Protein AF-A0A078AD94-F1 (afdb_monomer_lite)

Foldseek 3Di:
DDDDDDDDDDDDDDDDDDDDDDDPPPPPPDPDPPQRVVVVVLVVLQVVLVVVLVVCQVVVVVVQVVVAVPVKDKDFLLDQVRQPPFKKKKFFWDQDDDPQWTDIDTDDDIDIDRQHHHNQFGWFERMKIWGPDWHFLSQWKKKKKFKWKWFAFKKKWKFWFADPVGDPQATAWMWTDYHLAQKIKIWGWGKDFPPPPPPPPPPPDPDDDDDDDDDDPVVVVVVVVVVVVPPDRGDITIDTLDIDIPDGPQDPCVPPVPVDCSSVVSNVPRMFIKIKIWMGNQRQKIWIWIDSDPPDIAIEIGRSDRHDRDIRMMMMHMYDDPPDDDPDDPPGIMHTRIIMMGIGGSVCVVVVPPPPDDHDYSDDD

Organism: Stylonychia lemnae (NCBI:txid5949)

Structure (mmCIF, N/CA/C/O backbone):
data_AF-A0A078AD94-F1
#
_entry.id   AF-A0A078AD94-F1
#
loop_
_atom_site.group_PDB
_atom_site.id
_atom_site.type_symbol
_atom_site.label_atom_id
_atom_site.label_alt_id
_atom_site.label_comp_id
_atom_site.label_asym_id
_atom_site.label_entity_id
_atom_site.label_seq_id
_atom_site.pdbx_PDB_ins_code
_atom_site.Cartn_x
_atom_site.Cartn_y
_atom_site.Cartn_z
_atom_site.occupancy
_atom_site.B_iso_or_equiv
_atom_site.auth_seq_id
_atom_site.auth_comp_id
_atom_site.auth_asym_id
_atom_site.auth_atom_id
_atom_site.pdbx_PDB_model_num
ATOM 1 N N . MET A 1 1 ? -21.245 -46.464 19.311 1.00 44.12 1 MET A N 1
ATOM 2 C CA . MET A 1 1 ? -20.915 -47.603 20.192 1.00 44.12 1 MET A CA 1
ATOM 3 C C . MET A 1 1 ? -19.860 -48.456 19.508 1.00 44.12 1 MET A C 1
ATOM 5 O O . MET A 1 1 ? -20.211 -49.254 18.656 1.00 44.12 1 MET A O 1
ATOM 9 N N . LEU A 1 2 ? -18.588 -48.230 19.833 1.00 34.47 2 LEU A N 1
ATOM 10 C CA . LEU A 1 2 ? -17.500 -49.209 19.749 1.00 34.47 2 LEU A CA 1
ATOM 11 C C . LEU A 1 2 ? -16.314 -48.609 20.514 1.00 34.47 2 LEU A C 1
ATOM 13 O O . LEU A 1 2 ? -15.907 -47.478 20.266 1.00 34.47 2 LEU A O 1
ATOM 17 N N . ASN A 1 3 ? -15.906 -49.348 21.539 1.00 33.72 3 ASN A N 1
ATOM 18 C CA . ASN A 1 3 ? -14.929 -49.005 22.562 1.00 33.72 3 ASN A CA 1
ATOM 19 C C . ASN A 1 3 ? -13.505 -49.405 22.143 1.00 33.72 3 ASN A C 1
ATOM 21 O O . ASN A 1 3 ? -13.333 -50.248 21.269 1.00 33.72 3 ASN A O 1
ATOM 25 N N . LEU A 1 4 ? -12.555 -48.915 22.953 1.00 34.88 4 LEU A N 1
ATOM 26 C CA . LEU A 1 4 ? -11.242 -49.492 23.284 1.00 34.88 4 LEU A CA 1
ATOM 27 C C . LEU A 1 4 ? -10.089 -49.250 22.294 1.00 34.88 4 LEU A C 1
ATOM 29 O O . LEU A 1 4 ? -9.958 -49.934 21.290 1.00 34.88 4 LEU A O 1
ATOM 33 N N . LEU A 1 5 ? -9.133 -48.402 22.699 1.00 36.25 5 LEU A N 1
ATOM 34 C CA . LEU A 1 5 ? -7.938 -48.889 23.410 1.00 36.25 5 LEU A CA 1
ATOM 35 C C . LEU A 1 5 ? -7.127 -47.734 24.022 1.00 36.25 5 LEU A C 1
ATOM 37 O O . LEU A 1 5 ? -6.577 -46.883 23.330 1.00 36.25 5 LEU A O 1
ATOM 41 N N . ASN A 1 6 ? -7.057 -47.759 25.353 1.00 36.03 6 ASN A N 1
ATOM 42 C CA . ASN A 1 6 ? -6.058 -47.080 26.168 1.00 36.03 6 ASN A CA 1
ATOM 43 C C . ASN A 1 6 ? -4.689 -47.740 25.955 1.00 36.03 6 ASN A C 1
ATOM 45 O O . ASN A 1 6 ? -4.595 -48.966 26.012 1.00 36.03 6 ASN A O 1
ATOM 49 N N . LEU A 1 7 ? -3.628 -46.939 25.849 1.00 37.72 7 LEU A N 1
ATOM 50 C CA . LEU A 1 7 ? -2.277 -47.383 26.187 1.00 37.72 7 LEU A CA 1
ATOM 51 C C . LEU A 1 7 ? -1.600 -46.346 27.086 1.00 37.72 7 LEU A C 1
ATOM 53 O O . LEU A 1 7 ? -1.184 -45.271 26.664 1.00 37.72 7 LEU A O 1
ATOM 57 N N . VAL A 1 8 ? -1.547 -46.721 28.361 1.00 38.66 8 VAL A N 1
ATOM 58 C CA . VAL A 1 8 ? -0.683 -46.198 29.417 1.00 38.66 8 VAL A CA 1
ATOM 59 C C . VAL A 1 8 ? 0.589 -47.044 29.408 1.00 38.66 8 VAL A C 1
ATOM 61 O O . VAL A 1 8 ? 0.479 -48.263 29.312 1.00 38.66 8 VAL A O 1
ATOM 64 N N . ASN A 1 9 ? 1.761 -46.408 29.513 1.00 33.88 9 ASN A N 1
ATOM 65 C CA . ASN A 1 9 ? 2.967 -46.862 30.237 1.00 33.88 9 ASN A CA 1
ATOM 66 C C . ASN A 1 9 ? 4.117 -45.909 29.872 1.00 33.88 9 ASN A C 1
ATOM 68 O O . ASN A 1 9 ? 4.362 -45.670 28.697 1.00 33.88 9 ASN A O 1
ATOM 72 N N . GLN A 1 10 ? 4.715 -45.145 30.784 1.00 34.75 10 GLN A N 1
ATOM 73 C CA . GLN A 1 10 ? 5.470 -45.437 32.015 1.00 34.75 10 GLN A CA 1
ATOM 74 C C . GLN A 1 10 ? 6.939 -45.032 31.787 1.00 34.75 10 GLN A C 1
ATOM 76 O O . GLN A 1 10 ? 7.602 -45.498 30.872 1.00 34.75 10 GLN A O 1
ATOM 81 N N . GLU A 1 11 ? 7.384 -44.138 32.668 1.00 34.66 11 GLU A N 1
ATOM 82 C CA . GLU A 1 11 ? 8.686 -44.111 33.342 1.00 34.66 11 GLU A CA 1
ATOM 83 C C . GLU A 1 11 ? 9.995 -44.060 32.535 1.00 34.66 11 GLU A C 1
ATOM 85 O O . GLU A 1 11 ? 10.461 -45.015 31.929 1.00 34.66 11 GLU A O 1
ATOM 90 N N . GLY A 1 12 ? 10.696 -42.936 32.715 1.00 34.69 12 GLY A N 1
ATOM 91 C CA . GLY A 1 12 ? 12.110 -42.780 32.387 1.00 34.69 12 GLY A CA 1
ATOM 92 C C . GLY A 1 12 ? 12.752 -41.658 33.202 1.00 34.69 12 GLY A C 1
ATOM 93 O O . GLY A 1 12 ? 13.241 -40.678 32.646 1.00 34.69 12 GLY A O 1
ATOM 94 N N . ARG A 1 13 ? 12.717 -41.760 34.539 1.00 40.62 13 ARG A N 1
ATOM 95 C CA . ARG A 1 13 ? 13.468 -40.877 35.449 1.00 40.62 13 ARG A CA 1
ATOM 96 C C . ARG A 1 13 ? 14.964 -41.176 35.327 1.00 40.62 13 ARG A C 1
ATOM 98 O O . ARG A 1 13 ? 15.445 -42.134 35.923 1.00 40.62 13 ARG A O 1
ATOM 105 N N . SER A 1 14 ? 15.714 -40.321 34.634 1.00 44.09 14 SER A N 1
ATOM 106 C CA . SER A 1 14 ? 17.179 -40.324 34.702 1.00 44.09 14 SER A CA 1
ATOM 107 C C . SER A 1 14 ? 17.669 -39.149 35.548 1.00 44.09 14 SER A C 1
ATOM 109 O O . SER A 1 14 ? 17.586 -37.985 35.157 1.00 44.09 14 SER A O 1
ATOM 111 N N . ARG A 1 15 ? 18.141 -39.471 36.759 1.00 43.47 15 ARG A N 1
ATOM 112 C CA . ARG A 1 15 ? 18.810 -38.550 37.685 1.00 43.47 15 ARG A CA 1
ATOM 113 C C . ARG A 1 15 ? 20.189 -38.206 37.121 1.00 43.47 15 ARG A C 1
ATOM 115 O O . ARG A 1 15 ? 21.088 -39.043 37.160 1.00 43.47 15 ARG A O 1
ATOM 122 N N . LYS A 1 16 ? 20.380 -36.974 36.643 1.00 46.41 16 LYS A N 1
ATOM 123 C CA . LYS A 1 16 ? 21.713 -36.442 36.332 1.00 46.41 16 LYS A CA 1
ATOM 124 C C . LYS A 1 16 ? 22.249 -35.667 37.536 1.00 46.41 16 LYS A C 1
ATOM 126 O O . LYS A 1 16 ? 21.570 -34.806 38.085 1.00 46.41 16 LYS A O 1
ATOM 131 N N . ARG A 1 17 ? 23.451 -36.064 37.957 1.00 43.97 17 ARG A N 1
ATOM 132 C CA . ARG A 1 17 ? 24.216 -35.544 39.094 1.00 43.97 17 ARG A CA 1
ATOM 133 C C . ARG A 1 17 ? 24.455 -34.037 38.962 1.00 43.97 17 ARG A C 1
ATOM 135 O O . ARG A 1 17 ? 24.879 -33.571 37.908 1.00 43.97 17 ARG A O 1
ATOM 142 N N . ILE A 1 18 ? 24.214 -33.328 40.060 1.00 38.44 18 ILE A N 1
ATOM 143 C CA . ILE A 1 18 ? 24.654 -31.955 40.304 1.00 38.44 18 ILE A CA 1
ATOM 144 C C . ILE A 1 18 ? 26.149 -32.032 40.622 1.00 38.44 18 ILE A C 1
ATOM 146 O O . ILE A 1 18 ? 26.528 -32.631 41.625 1.00 38.44 18 ILE A O 1
ATOM 150 N N . ASN A 1 19 ? 26.984 -31.476 39.746 1.00 42.12 19 ASN A N 1
ATOM 151 C CA . ASN A 1 19 ? 28.350 -31.103 40.090 1.00 42.12 19 ASN A CA 1
ATOM 152 C C . ASN A 1 19 ? 28.331 -29.607 40.401 1.00 42.12 19 ASN A C 1
ATOM 154 O O . ASN A 1 19 ? 28.199 -28.788 39.491 1.00 42.12 19 ASN A O 1
ATOM 158 N N . ASP A 1 20 ? 28.452 -29.285 41.686 1.00 46.09 20 ASP A N 1
ATOM 159 C CA . ASP A 1 20 ? 28.821 -27.960 42.168 1.00 46.09 20 ASP A CA 1
ATOM 160 C C . ASP A 1 20 ? 30.270 -27.678 41.763 1.00 46.09 20 ASP A C 1
ATOM 162 O O . ASP A 1 20 ? 31.219 -28.234 42.313 1.00 46.09 20 ASP A O 1
ATOM 166 N N . LEU A 1 21 ? 30.434 -26.797 40.783 1.00 46.59 21 LEU A N 1
ATOM 167 C CA . LEU A 1 21 ? 31.671 -26.066 40.551 1.00 46.59 21 LEU A CA 1
ATOM 168 C C . LEU A 1 21 ? 31.314 -24.589 40.632 1.00 46.59 21 LEU A C 1
ATOM 170 O O . LEU A 1 21 ? 30.597 -24.061 39.781 1.00 46.59 21 LEU A O 1
ATOM 174 N N . GLY A 1 22 ? 31.793 -23.951 41.702 1.00 45.97 22 GLY A N 1
ATOM 175 C CA . GLY A 1 22 ? 31.673 -22.523 41.944 1.00 45.97 22 GLY A CA 1
ATOM 176 C C . GLY A 1 22 ? 32.240 -21.740 40.768 1.00 45.97 22 GLY A C 1
ATOM 177 O O . GLY A 1 22 ? 33.448 -21.552 40.650 1.00 45.97 22 GLY A O 1
ATOM 178 N N . SER A 1 23 ? 31.348 -21.292 39.891 1.00 43.56 23 SER A N 1
ATOM 179 C CA . SER A 1 23 ? 31.668 -20.334 38.849 1.00 43.56 23 SER A CA 1
ATOM 180 C C . SER A 1 23 ? 31.522 -18.944 39.452 1.00 43.56 23 SER A C 1
ATOM 182 O O . SER A 1 23 ? 30.436 -18.536 39.872 1.00 43.56 23 SER A O 1
ATOM 184 N N . GLN A 1 24 ? 32.650 -18.243 39.549 1.00 41.94 24 GLN A N 1
ATOM 185 C CA . GLN A 1 24 ? 32.706 -16.826 39.870 1.00 41.94 24 GLN A CA 1
ATOM 186 C C . GLN A 1 24 ? 31.730 -16.076 38.954 1.00 41.94 24 GLN A C 1
ATOM 188 O O . GLN A 1 24 ? 31.938 -15.981 37.745 1.00 41.94 24 GLN A O 1
ATOM 193 N N . ARG A 1 25 ? 30.654 -15.534 39.538 1.00 40.06 25 ARG A N 1
ATOM 194 C CA . ARG A 1 25 ? 29.806 -14.527 38.896 1.00 40.06 25 ARG A CA 1
ATOM 195 C C . ARG A 1 25 ? 30.647 -13.267 38.710 1.00 40.06 25 ARG A C 1
ATOM 197 O O . ARG A 1 25 ? 30.627 -12.365 39.539 1.00 40.06 25 ARG A O 1
ATOM 204 N N . VAL A 1 26 ? 31.373 -13.201 37.601 1.00 41.59 26 VAL A N 1
ATOM 205 C CA . VAL A 1 26 ? 31.692 -11.920 36.980 1.00 41.59 26 VAL A CA 1
ATOM 206 C C . VAL A 1 26 ? 30.353 -11.392 36.481 1.00 41.59 26 VAL A C 1
ATOM 208 O O . VAL A 1 26 ? 29.815 -11.862 35.479 1.00 41.59 26 VAL A O 1
ATOM 211 N N . THR A 1 27 ? 29.746 -10.481 37.238 1.00 42.03 27 THR A N 1
ATOM 212 C CA . THR A 1 27 ? 28.616 -9.690 36.757 1.00 42.03 27 THR A CA 1
ATOM 213 C C . THR A 1 27 ? 29.147 -8.779 35.660 1.00 42.03 27 THR A C 1
ATOM 215 O O . THR A 1 27 ? 29.505 -7.629 35.909 1.00 42.03 27 THR A O 1
ATOM 218 N N . ASN A 1 28 ? 29.237 -9.310 34.442 1.00 42.94 28 ASN A N 1
ATOM 219 C CA . ASN A 1 28 ? 29.276 -8.485 33.251 1.00 42.94 28 ASN A CA 1
ATOM 220 C C . ASN A 1 28 ? 27.971 -7.690 33.263 1.00 42.94 28 ASN A C 1
ATOM 222 O O . ASN A 1 28 ? 26.908 -8.228 32.952 1.00 42.94 28 ASN A O 1
ATOM 226 N N . PHE A 1 29 ? 28.042 -6.428 33.684 1.00 43.25 29 PHE A N 1
ATOM 227 C CA . PHE A 1 29 ? 27.031 -5.438 33.349 1.00 43.25 29 PHE A CA 1
ATOM 228 C C . PHE A 1 29 ? 27.031 -5.348 31.824 1.00 43.25 29 PHE A C 1
ATOM 230 O O . PHE A 1 29 ? 27.865 -4.673 31.225 1.00 43.25 29 PHE A O 1
ATOM 237 N N . GLY A 1 30 ? 26.170 -6.156 31.205 1.00 47.53 30 GLY A N 1
ATOM 238 C CA . GLY A 1 30 ? 26.034 -6.238 29.765 1.00 47.53 30 GLY A CA 1
ATOM 239 C C . GLY A 1 30 ? 25.651 -4.866 29.243 1.00 47.53 30 GLY A C 1
ATOM 240 O O . GLY A 1 30 ? 24.586 -4.350 29.574 1.00 47.53 30 GLY A O 1
ATOM 241 N N . GLN A 1 31 ? 26.536 -4.272 28.448 1.00 50.00 31 GLN A N 1
ATOM 242 C CA . GLN A 1 31 ? 26.171 -3.166 27.581 1.00 50.00 31 GLN A CA 1
ATOM 243 C C . GLN A 1 31 ? 25.139 -3.716 26.596 1.00 50.00 31 GLN A C 1
ATOM 245 O O . GLN A 1 31 ? 25.497 -4.378 25.622 1.00 50.00 31 GLN A O 1
ATOM 250 N N . THR A 1 32 ? 23.853 -3.504 26.876 1.00 58.31 32 THR A N 1
ATOM 251 C CA . THR A 1 32 ? 22.810 -3.712 25.876 1.00 58.31 32 THR A CA 1
ATOM 252 C C . THR A 1 32 ? 23.133 -2.799 24.706 1.00 58.31 32 THR A C 1
ATOM 254 O O . THR A 1 32 ? 23.360 -1.597 24.867 1.00 58.31 32 THR A O 1
ATOM 257 N N . SER A 1 33 ? 23.208 -3.379 23.513 1.00 72.25 33 SER A N 1
ATOM 258 C CA . SER A 1 33 ? 23.473 -2.603 22.306 1.00 72.25 33 SER A CA 1
ATOM 259 C C . SER A 1 33 ? 22.406 -1.509 22.136 1.00 72.25 33 SER A C 1
ATOM 261 O O . SER A 1 33 ? 21.265 -1.638 22.595 1.00 72.25 33 SER A O 1
ATOM 263 N N . ALA A 1 34 ? 22.757 -0.398 21.483 1.00 67.75 34 ALA A N 1
ATOM 264 C CA . ALA A 1 34 ? 21.815 0.702 21.257 1.00 67.75 34 ALA A CA 1
ATOM 265 C C . ALA A 1 34 ? 20.546 0.244 20.505 1.00 67.75 34 ALA A C 1
ATOM 267 O O . ALA A 1 34 ? 19.454 0.754 20.761 1.00 67.75 34 ALA A O 1
ATOM 268 N N . SER A 1 35 ? 20.666 -0.759 19.626 1.00 65.75 35 SER A N 1
ATOM 269 C CA . SER A 1 35 ? 19.534 -1.387 18.934 1.00 65.75 35 SER A CA 1
ATOM 270 C C . SER A 1 35 ? 18.598 -2.122 19.897 1.00 65.75 35 SER A C 1
ATOM 272 O O . SER A 1 35 ? 17.380 -1.967 19.800 1.00 65.75 35 SER A O 1
ATOM 274 N N . GLU A 1 36 ? 19.145 -2.864 20.858 1.00 69.31 36 GLU A N 1
ATOM 275 C CA . GLU A 1 36 ? 18.377 -3.627 21.844 1.00 69.31 36 GLU A CA 1
ATOM 276 C C . GLU A 1 36 ? 17.606 -2.712 22.807 1.00 69.31 36 GLU A C 1
ATOM 278 O O . GLU A 1 36 ? 16.412 -2.911 23.041 1.00 69.31 36 GLU A O 1
ATOM 283 N N . SER A 1 37 ? 18.241 -1.635 23.277 1.00 71.44 37 SER A N 1
ATOM 284 C CA . SER A 1 37 ? 17.587 -0.639 24.141 1.00 71.44 37 SER A CA 1
ATOM 285 C C . SER A 1 37 ? 16.423 0.069 23.429 1.00 71.44 37 SER A C 1
ATOM 287 O O . SER A 1 37 ? 15.336 0.213 23.992 1.00 71.44 37 SER A O 1
ATOM 289 N N . LEU A 1 38 ? 16.601 0.441 22.155 1.00 67.31 38 LEU A N 1
ATOM 290 C CA . LEU A 1 38 ? 15.533 1.029 21.337 1.00 67.31 38 LEU A CA 1
ATOM 291 C C . LEU A 1 38 ? 14.380 0.049 21.074 1.00 67.31 38 LEU A C 1
ATOM 293 O O . LEU A 1 38 ? 13.229 0.468 20.948 1.00 67.31 38 LEU A O 1
ATOM 297 N N . MET A 1 39 ? 14.661 -1.251 20.976 1.00 68.75 39 MET A N 1
ATOM 298 C CA . MET A 1 39 ? 13.620 -2.265 20.810 1.00 68.75 39 MET A CA 1
ATOM 299 C C . MET A 1 39 ? 12.761 -2.438 22.057 1.00 68.75 39 MET A C 1
ATOM 301 O O . MET A 1 39 ? 11.543 -2.573 21.937 1.00 68.75 39 MET A O 1
ATOM 305 N N . ILE A 1 40 ? 13.380 -2.454 23.239 1.00 74.88 40 ILE A N 1
ATOM 306 C CA . ILE A 1 40 ? 12.661 -2.561 24.514 1.00 74.88 40 ILE A CA 1
ATOM 307 C C . ILE A 1 40 ? 11.714 -1.370 24.670 1.00 74.88 40 ILE A C 1
ATOM 309 O O . ILE A 1 40 ? 10.534 -1.557 24.969 1.00 74.88 40 ILE A O 1
ATOM 313 N N . GLU A 1 41 ? 12.198 -0.163 24.379 1.00 75.62 41 GLU A N 1
ATOM 314 C CA . GLU A 1 41 ? 11.381 1.049 24.412 1.00 75.62 41 GLU A CA 1
ATOM 315 C C . GLU A 1 41 ? 10.235 1.002 23.388 1.00 75.62 41 GLU A C 1
ATOM 317 O O . GLU A 1 41 ? 9.092 1.320 23.715 1.00 75.62 41 GLU A O 1
ATOM 322 N N . HIS A 1 42 ? 10.490 0.525 22.164 1.00 73.06 42 HIS A N 1
ATOM 323 C CA . HIS A 1 42 ? 9.439 0.350 21.153 1.00 73.06 42 HIS A CA 1
ATOM 324 C C . HIS A 1 42 ? 8.367 -0.650 21.601 1.00 73.06 42 HIS A C 1
ATOM 326 O O . HIS A 1 42 ? 7.176 -0.361 21.509 1.00 73.06 42 HIS A O 1
ATOM 332 N N . LYS A 1 43 ? 8.772 -1.803 22.150 1.00 78.06 43 LYS A N 1
ATOM 333 C CA . LYS A 1 43 ? 7.845 -2.797 22.714 1.00 78.06 43 LYS A CA 1
ATOM 334 C C . LYS A 1 43 ? 7.003 -2.210 23.839 1.00 78.06 43 LYS A C 1
ATOM 336 O O . LYS A 1 43 ? 5.808 -2.476 23.893 1.00 78.06 43 LYS A O 1
ATOM 341 N N . ARG A 1 44 ? 7.600 -1.393 24.707 1.00 79.12 44 ARG A N 1
ATOM 342 C CA . ARG A 1 44 ? 6.875 -0.710 25.782 1.00 79.12 44 ARG A CA 1
ATOM 343 C C . ARG A 1 44 ? 5.815 0.239 25.225 1.00 79.12 44 ARG A C 1
ATOM 345 O O . ARG A 1 44 ? 4.670 0.183 25.657 1.00 79.12 44 ARG A O 1
ATOM 352 N N . ARG A 1 45 ? 6.164 1.040 24.214 1.00 78.31 45 ARG A N 1
ATOM 353 C CA . ARG A 1 45 ? 5.223 1.960 23.548 1.00 78.31 45 ARG A CA 1
ATOM 354 C C . ARG A 1 45 ? 4.068 1.242 22.851 1.00 78.31 45 ARG A C 1
ATOM 356 O O . ARG A 1 45 ? 2.983 1.803 22.769 1.00 78.31 45 ARG A O 1
ATOM 363 N N . LEU A 1 46 ? 4.283 0.017 22.371 1.00 79.38 46 LEU A N 1
ATOM 364 C CA . LEU A 1 46 ? 3.240 -0.803 21.748 1.00 79.38 46 LEU A CA 1
ATOM 365 C C . LEU A 1 46 ? 2.207 -1.341 22.749 1.00 79.38 46 LEU A C 1
ATOM 367 O O . LEU A 1 46 ? 1.053 -1.543 22.374 1.00 79.38 46 LEU A O 1
ATOM 371 N N . GLN A 1 47 ? 2.599 -1.582 24.004 1.00 83.50 47 GLN A N 1
ATOM 372 C CA . GLN A 1 47 ? 1.745 -2.268 24.979 1.00 83.50 47 GLN A CA 1
ATOM 373 C C . GLN A 1 47 ? 0.489 -1.475 25.338 1.00 83.50 47 GLN A C 1
ATOM 375 O O . GLN A 1 47 ? -0.594 -2.059 25.375 1.00 83.50 47 GLN A O 1
ATOM 380 N N . ASP A 1 48 ? 0.608 -0.167 25.569 1.00 86.31 48 ASP A N 1
ATOM 381 C CA . ASP A 1 48 ? -0.531 0.644 26.011 1.00 86.31 48 ASP A CA 1
ATOM 382 C C . ASP A 1 48 ? -1.634 0.746 24.943 1.00 86.31 48 ASP A C 1
ATOM 384 O O . ASP A 1 48 ? -2.789 0.444 25.262 1.00 86.31 48 ASP A O 1
ATOM 388 N N . PRO A 1 49 ? -1.333 1.067 23.666 1.00 85.88 49 PRO A N 1
ATOM 389 C CA . PRO A 1 49 ? -2.342 1.044 22.611 1.00 85.88 49 PRO A CA 1
ATOM 390 C C . PRO A 1 49 ? -2.947 -0.347 22.401 1.00 85.88 49 PRO A C 1
ATOM 392 O O . PRO A 1 49 ? -4.162 -0.468 22.277 1.00 85.88 49 PRO A O 1
ATOM 395 N N . LEU A 1 50 ? -2.139 -1.414 22.399 1.00 87.12 50 LEU A N 1
ATOM 396 C CA . LEU A 1 50 ? -2.659 -2.779 22.240 1.00 87.12 50 LEU A CA 1
ATOM 397 C C . LEU A 1 50 ? -3.617 -3.160 23.374 1.00 87.12 50 LEU A C 1
ATOM 399 O O . LEU A 1 50 ? -4.662 -3.765 23.129 1.00 87.12 50 LEU A O 1
ATOM 403 N N . ARG A 1 51 ? -3.287 -2.779 24.613 1.00 89.69 51 ARG A N 1
ATOM 404 C CA . ARG A 1 51 ? -4.157 -2.986 25.772 1.00 89.69 51 ARG A CA 1
ATOM 405 C C . ARG A 1 51 ? -5.473 -2.233 25.606 1.00 89.69 51 ARG A C 1
ATOM 407 O O . ARG A 1 51 ? -6.525 -2.853 25.733 1.00 89.69 51 ARG A O 1
ATOM 414 N N . LEU A 1 52 ? -5.418 -0.948 25.250 1.00 89.88 52 LEU A N 1
ATOM 415 C CA . LEU A 1 52 ? -6.614 -0.133 25.029 1.00 89.88 52 LEU A CA 1
ATOM 416 C C . LEU A 1 52 ? -7.503 -0.718 23.923 1.00 89.88 52 LEU A C 1
ATOM 418 O O . LEU A 1 52 ? -8.721 -0.789 24.082 1.00 89.88 52 LEU A O 1
ATOM 422 N N . GLN A 1 53 ? -6.896 -1.175 22.824 1.00 87.25 53 GLN A N 1
ATOM 423 C CA . GLN A 1 53 ? -7.616 -1.816 21.726 1.00 87.25 53 GLN A CA 1
ATOM 424 C C . GLN A 1 53 ? -8.332 -3.081 22.185 1.00 87.25 53 GLN A C 1
ATOM 426 O O . GLN A 1 53 ? -9.481 -3.293 21.819 1.00 87.25 53 GLN A O 1
ATOM 431 N N . LYS A 1 54 ? -7.672 -3.902 23.007 1.00 89.31 54 LYS A N 1
ATOM 432 C CA . LYS A 1 54 ? -8.251 -5.130 23.551 1.00 89.31 54 LYS A CA 1
ATOM 433 C C . LYS A 1 54 ? -9.402 -4.850 24.517 1.00 89.31 54 LYS A C 1
ATOM 435 O O . LYS A 1 54 ? -10.414 -5.535 24.453 1.00 89.31 54 LYS A O 1
ATOM 440 N N . GLU A 1 55 ? -9.249 -3.864 25.398 1.00 93.38 55 GLU A N 1
ATOM 441 C CA . GLU A 1 55 ? -10.264 -3.496 26.396 1.00 93.38 55 GLU A CA 1
ATOM 442 C C . GLU A 1 55 ? -11.553 -2.970 25.749 1.00 93.38 55 GLU A C 1
ATOM 444 O O . GLU A 1 55 ? -12.641 -3.258 26.237 1.00 93.38 55 GLU A O 1
ATOM 449 N N . ASN A 1 56 ? -11.441 -2.251 24.627 1.00 93.94 56 ASN A N 1
ATOM 450 C CA . ASN A 1 56 ? -12.581 -1.621 23.953 1.00 93.94 56 ASN A CA 1
ATOM 451 C C . ASN A 1 56 ? -13.051 -2.364 22.689 1.00 93.94 56 ASN A C 1
ATOM 453 O O . ASN A 1 56 ? -13.950 -1.881 22.001 1.00 93.94 56 ASN A O 1
ATOM 457 N N . PHE A 1 57 ? -12.454 -3.519 22.367 1.00 91.19 57 PHE A N 1
ATOM 458 C CA . PHE A 1 57 ? -12.646 -4.191 21.079 1.00 91.19 57 PHE A CA 1
ATOM 459 C C . PHE A 1 57 ? -14.116 -4.476 20.768 1.00 91.19 57 PHE A C 1
ATOM 461 O O . PHE A 1 57 ? -14.580 -4.125 19.692 1.00 91.19 57 PHE A O 1
ATOM 468 N N . GLU A 1 58 ? -14.854 -5.080 21.701 1.00 91.19 58 GLU A N 1
ATOM 469 C CA . GLU A 1 58 ? -16.242 -5.498 21.457 1.00 91.19 58 GLU A CA 1
ATOM 470 C C . GLU A 1 58 ? -17.166 -4.310 21.167 1.00 91.19 58 GLU A C 1
ATOM 472 O O . GLU A 1 58 ? -17.948 -4.350 20.217 1.00 91.19 58 GLU A O 1
ATOM 477 N N . LEU A 1 59 ? -17.019 -3.225 21.936 1.00 92.25 59 LEU A N 1
ATOM 478 C CA . LEU A 1 59 ? -17.791 -1.997 21.747 1.00 92.25 59 LEU A CA 1
ATOM 479 C C . LEU A 1 59 ? -17.521 -1.393 20.363 1.00 92.25 59 LEU A C 1
ATOM 481 O O . LEU A 1 59 ? -18.444 -1.116 19.602 1.00 92.25 59 LEU A O 1
ATOM 485 N N . TRP A 1 60 ? -16.243 -1.232 20.018 1.00 94.25 60 TRP A N 1
ATOM 486 C CA . TRP A 1 60 ? -15.840 -0.644 18.744 1.00 94.25 60 TRP A CA 1
ATOM 487 C C . TRP A 1 60 ? -16.152 -1.538 17.546 1.00 94.25 60 TRP A C 1
ATOM 489 O O . TRP A 1 60 ? -16.458 -1.023 16.478 1.00 94.25 60 TRP A O 1
ATOM 499 N N . ASN A 1 61 ? -16.095 -2.861 17.698 1.00 91.94 61 ASN A N 1
ATOM 500 C CA . ASN A 1 61 ? -16.327 -3.805 16.609 1.00 91.94 61 ASN A CA 1
ATOM 501 C C . ASN A 1 61 ? -17.777 -3.745 16.129 1.00 91.94 61 ASN A C 1
ATOM 503 O O . ASN A 1 61 ? -18.028 -3.813 14.928 1.00 91.94 61 ASN A O 1
ATOM 507 N N . GLN A 1 62 ? -18.728 -3.557 17.045 1.00 89.62 62 GLN A N 1
ATOM 508 C CA . GLN A 1 62 ? -20.128 -3.379 16.679 1.00 89.62 62 GLN A CA 1
ATOM 509 C C . GLN A 1 62 ? -20.348 -2.085 15.876 1.00 89.62 62 GLN A C 1
ATOM 511 O O . GLN A 1 62 ? -21.029 -2.109 14.853 1.00 89.62 62 GLN A O 1
ATOM 516 N N . GLU A 1 63 ? -19.732 -0.976 16.297 1.00 91.00 63 GLU A N 1
ATOM 517 C CA . GLU A 1 63 ? -19.789 0.305 15.575 1.00 91.00 63 GLU A CA 1
ATOM 518 C C . GLU A 1 63 ? -19.117 0.217 14.195 1.00 91.00 63 GLU A C 1
ATOM 520 O O . GLU A 1 63 ? -19.694 0.606 13.178 1.00 91.00 63 GLU A O 1
ATOM 525 N N . ASP A 1 64 ? -17.892 -0.309 14.162 1.00 90.88 64 ASP A N 1
ATOM 526 C CA . ASP A 1 64 ? -17.041 -0.364 12.976 1.00 90.88 64 ASP A CA 1
ATOM 527 C C . ASP A 1 64 ? -17.620 -1.319 11.920 1.00 90.88 64 ASP A C 1
ATOM 529 O O . ASP A 1 64 ? -17.565 -1.029 10.721 1.00 90.88 64 ASP A O 1
ATOM 533 N N . PHE A 1 65 ? -18.197 -2.452 12.332 1.00 87.81 65 PHE A N 1
ATOM 534 C CA . PHE A 1 65 ? -18.767 -3.431 11.406 1.00 87.81 65 PHE A CA 1
ATOM 535 C C . PHE A 1 65 ? -19.949 -2.858 10.617 1.00 87.81 65 PHE A C 1
ATOM 537 O O . PHE A 1 65 ? -20.000 -3.004 9.393 1.00 87.81 65 PHE A O 1
ATOM 544 N N . GLU A 1 66 ? -20.864 -2.158 11.290 1.00 85.38 66 GLU A N 1
ATOM 545 C CA . GLU A 1 66 ? -22.021 -1.540 10.635 1.00 85.38 66 GLU A CA 1
ATOM 546 C C . GLU A 1 66 ? -21.601 -0.401 9.698 1.00 85.38 66 GLU A C 1
ATOM 548 O O . GLU A 1 66 ? -22.090 -0.308 8.572 1.00 85.38 66 GLU A O 1
ATOM 553 N N . GLN A 1 67 ? -20.629 0.421 10.107 1.00 81.50 67 GLN A N 1
ATOM 554 C CA . GLN A 1 67 ? -20.136 1.540 9.295 1.00 81.50 67 GLN A CA 1
ATOM 555 C C . GLN A 1 67 ? -19.363 1.101 8.047 1.00 81.50 67 GLN A C 1
ATOM 557 O O . GLN A 1 67 ? -19.272 1.854 7.076 1.00 81.50 67 GLN A O 1
ATOM 562 N N . THR A 1 68 ? -18.774 -0.096 8.062 1.00 76.06 68 THR A N 1
ATOM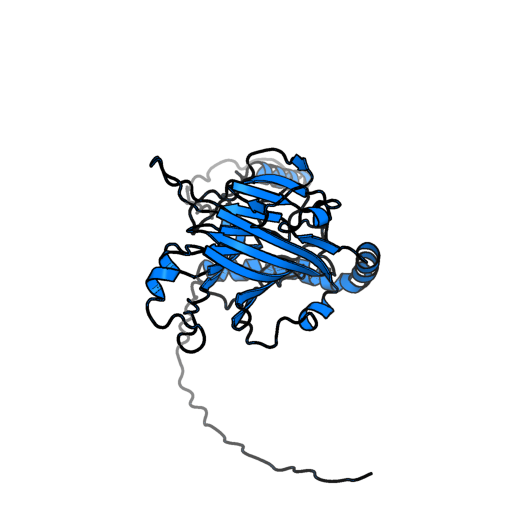 563 C CA . THR A 1 68 ? -17.862 -0.539 6.998 1.00 76.06 68 THR A CA 1
ATOM 564 C C . THR A 1 68 ? -18.411 -1.627 6.094 1.00 76.06 68 THR A C 1
ATOM 566 O O . THR A 1 68 ? -17.736 -2.050 5.144 1.00 76.06 68 THR A O 1
ATOM 569 N N . LYS A 1 69 ? -19.655 -2.052 6.321 1.00 77.00 69 LYS A N 1
ATOM 570 C CA . LYS A 1 69 ? -20.351 -2.988 5.445 1.00 77.00 69 LYS A CA 1
ATOM 571 C C . LYS A 1 69 ? -20.421 -2.421 4.022 1.00 77.00 69 LYS A C 1
ATOM 573 O O . LYS A 1 69 ? -21.117 -1.453 3.748 1.00 77.00 69 LYS A O 1
ATOM 578 N N . GLY A 1 70 ? -19.686 -3.042 3.099 1.00 74.69 70 GLY A N 1
ATOM 579 C CA . GLY A 1 70 ? -19.634 -2.608 1.697 1.00 74.69 70 GLY A CA 1
ATOM 580 C C . GLY A 1 70 ? -18.525 -1.606 1.362 1.00 74.69 70 GLY A C 1
ATOM 581 O O . GLY A 1 70 ? -18.468 -1.141 0.222 1.00 74.69 70 GLY A O 1
ATOM 582 N N . ASN A 1 71 ? -17.591 -1.326 2.281 1.00 86.12 71 ASN A N 1
ATOM 583 C CA . ASN A 1 71 ? -16.378 -0.561 1.974 1.00 86.12 71 ASN A CA 1
ATOM 584 C C . ASN A 1 71 ? -15.411 -1.392 1.126 1.00 86.12 71 ASN A C 1
ATOM 586 O O . ASN A 1 71 ? -14.427 -1.968 1.597 1.00 86.12 71 ASN A O 1
ATOM 590 N N . ILE A 1 72 ? -15.740 -1.453 -0.161 1.00 91.75 72 ILE A N 1
ATOM 591 C CA . ILE A 1 72 ? -14.954 -2.064 -1.220 1.00 91.75 72 ILE A CA 1
ATOM 592 C C . ILE A 1 72 ? -14.649 -0.974 -2.243 1.00 91.75 72 ILE A C 1
ATOM 594 O O . ILE A 1 72 ? -15.533 -0.237 -2.690 1.00 91.75 72 ILE A O 1
ATOM 598 N N . LEU A 1 73 ? -13.378 -0.854 -2.586 1.00 93.62 73 LEU A N 1
ATOM 599 C CA . LEU A 1 73 ? -12.881 -0.117 -3.732 1.00 93.62 73 LEU A CA 1
ATOM 600 C C . LEU A 1 73 ? -12.290 -1.152 -4.676 1.00 93.62 73 LEU A C 1
ATOM 602 O O . LEU A 1 73 ? -11.395 -1.888 -4.273 1.00 93.62 73 LEU A O 1
ATOM 606 N N . LYS A 1 74 ? -12.764 -1.204 -5.916 1.00 94.69 74 LYS A N 1
ATOM 607 C CA . LYS A 1 74 ? -12.176 -2.038 -6.960 1.00 94.69 74 LYS A CA 1
ATOM 608 C C . LYS A 1 74 ? -11.952 -1.175 -8.188 1.00 94.69 74 LYS A C 1
ATOM 610 O O . LYS A 1 74 ? -12.890 -0.536 -8.650 1.00 94.69 74 LYS A O 1
ATOM 615 N N . GLN A 1 75 ? -10.724 -1.172 -8.687 1.00 95.38 75 GLN A N 1
ATOM 616 C CA . GLN A 1 75 ? -10.335 -0.452 -9.885 1.00 95.38 75 GLN A CA 1
ATOM 617 C C . GLN A 1 75 ? -9.496 -1.332 -10.800 1.00 95.38 75 GLN A C 1
ATOM 619 O O . GLN A 1 75 ? -8.498 -1.900 -10.358 1.00 95.38 75 GLN A O 1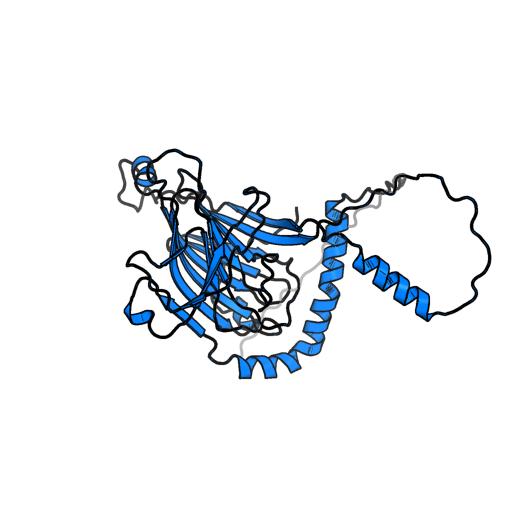
ATOM 624 N N . ASP A 1 76 ? -9.880 -1.405 -12.071 1.00 96.06 76 ASP A N 1
ATOM 625 C CA . ASP A 1 76 ? -9.081 -1.998 -13.140 1.00 96.06 76 ASP A CA 1
ATOM 626 C C . ASP A 1 76 ? -8.657 -0.897 -14.123 1.00 96.06 76 ASP A C 1
ATOM 628 O O . ASP A 1 76 ? -9.397 -0.445 -14.991 1.00 96.06 76 ASP A O 1
ATOM 632 N N . PHE A 1 77 ? -7.418 -0.444 -13.984 1.00 95.94 77 PHE A N 1
ATOM 633 C CA . PHE A 1 77 ? -6.852 0.595 -14.834 1.00 95.94 77 PHE A CA 1
ATOM 634 C C . PHE A 1 77 ? -6.530 0.103 -16.252 1.00 95.94 77 PHE A C 1
ATOM 636 O O . PHE A 1 77 ? -6.132 0.916 -17.083 1.00 95.94 77 PHE A O 1
ATOM 643 N N . THR A 1 78 ? -6.673 -1.193 -16.548 1.00 95.12 78 THR A N 1
ATOM 644 C CA . THR A 1 78 ? -6.517 -1.729 -17.910 1.00 95.12 78 THR A CA 1
ATOM 645 C C . THR A 1 78 ? -7.809 -1.671 -18.720 1.00 95.12 78 THR A C 1
ATOM 647 O O . THR A 1 78 ? -7.751 -1.641 -19.951 1.00 95.12 78 THR A O 1
ATOM 650 N N . ASN A 1 79 ? -8.958 -1.579 -18.041 1.00 92.50 79 ASN A N 1
ATOM 651 C CA . ASN A 1 79 ? -10.276 -1.486 -18.652 1.00 92.50 79 ASN A CA 1
ATOM 652 C C . ASN A 1 79 ? -10.902 -0.104 -18.406 1.00 92.50 79 ASN A C 1
ATOM 654 O O . ASN A 1 79 ? -11.305 0.221 -17.287 1.00 92.50 79 ASN A O 1
ATOM 658 N N . GLN A 1 80 ? -11.016 0.704 -19.465 1.00 80.00 80 GLN A N 1
ATOM 659 C CA . GLN A 1 80 ? -11.533 2.075 -19.384 1.00 80.00 80 GLN A CA 1
ATOM 660 C C . GLN A 1 80 ? -12.969 2.153 -18.854 1.00 80.00 80 GLN A C 1
ATOM 662 O O . GLN A 1 80 ? -13.250 3.043 -18.055 1.00 80.00 80 GLN A O 1
ATOM 667 N N . GLU A 1 81 ? -13.823 1.190 -19.204 1.00 81.19 81 GLU A N 1
ATOM 668 C CA . GLU A 1 81 ? -15.232 1.141 -18.781 1.00 81.19 81 GLU A CA 1
ATOM 669 C C . GLU A 1 81 ? -15.373 0.917 -17.267 1.00 81.19 81 GLU A C 1
ATOM 671 O O . GLU A 1 81 ? -16.332 1.354 -16.641 1.00 81.19 81 GLU A O 1
ATOM 676 N N . SER A 1 82 ? -14.377 0.288 -16.635 1.00 73.50 82 SER A N 1
ATOM 677 C CA . SER A 1 82 ? -14.384 0.036 -15.189 1.00 73.50 82 SER A CA 1
ATOM 678 C C . SER A 1 82 ? -13.950 1.245 -14.344 1.00 73.50 82 SER A C 1
ATOM 680 O O . SER A 1 82 ? -14.016 1.202 -13.114 1.00 73.50 82 SER A O 1
ATOM 682 N N . ASN A 1 83 ? -13.467 2.323 -14.975 1.00 67.44 83 ASN A N 1
ATOM 683 C CA . ASN A 1 83 ? -12.918 3.503 -14.294 1.00 67.44 83 ASN A CA 1
ATOM 684 C C . ASN A 1 83 ? -13.966 4.599 -14.027 1.00 67.44 83 ASN A C 1
ATOM 686 O O . ASN A 1 83 ? -13.613 5.661 -13.513 1.00 67.44 83 ASN A O 1
ATOM 690 N N . GLU A 1 84 ? -15.238 4.392 -14.380 1.00 68.06 84 GLU A N 1
ATOM 691 C CA . GLU A 1 84 ? -16.203 5.496 -14.414 1.00 68.06 84 GLU A CA 1
ATOM 692 C C . GLU A 1 84 ? -16.661 5.990 -13.035 1.00 68.06 84 GLU A C 1
ATOM 694 O O . GLU A 1 84 ? -17.005 7.169 -12.908 1.00 68.06 84 GLU A O 1
ATOM 699 N N . GLU A 1 85 ? -16.618 5.153 -11.997 1.00 79.00 85 GLU A N 1
ATOM 700 C CA . GLU A 1 85 ? -17.244 5.475 -10.705 1.00 79.00 85 GLU A CA 1
ATOM 701 C C . GLU A 1 85 ? -16.267 5.948 -9.621 1.00 79.00 85 GLU A C 1
ATOM 703 O O . GLU A 1 85 ? -16.659 6.693 -8.720 1.00 79.00 85 GLU A O 1
ATOM 708 N N . ASN A 1 86 ? -14.987 5.567 -9.686 1.00 88.12 86 ASN A N 1
ATOM 709 C CA . ASN A 1 86 ? -14.056 5.855 -8.595 1.00 88.12 86 ASN A CA 1
ATOM 710 C C . ASN A 1 86 ? -13.271 7.149 -8.830 1.00 88.12 86 ASN A C 1
ATOM 712 O O . ASN A 1 86 ? -12.468 7.270 -9.758 1.00 88.12 86 ASN A O 1
ATOM 716 N N . LEU A 1 87 ? -13.445 8.099 -7.914 1.00 94.62 87 LEU A N 1
ATOM 717 C CA . LEU A 1 87 ? -12.569 9.257 -7.791 1.00 94.62 87 LEU A CA 1
ATOM 718 C C . LEU A 1 87 ? -11.315 8.896 -6.993 1.00 94.62 87 LEU A C 1
ATOM 720 O O . LEU A 1 87 ? -11.363 8.116 -6.038 1.00 94.62 87 LEU A O 1
ATOM 724 N N . TRP A 1 88 ? -10.202 9.515 -7.372 1.00 96.06 88 TRP A N 1
ATOM 725 C CA . TRP A 1 88 ? -8.917 9.395 -6.698 1.00 96.06 88 TRP A CA 1
ATOM 726 C C . TRP A 1 88 ? -8.333 10.778 -6.444 1.00 96.06 88 TRP A C 1
ATOM 728 O O . TRP A 1 88 ? -8.495 11.695 -7.248 1.00 96.06 88 TRP A O 1
ATOM 738 N N . GLU A 1 89 ? -7.605 10.910 -5.344 1.00 95.88 89 GLU A N 1
ATOM 739 C CA . GLU A 1 89 ? -6.739 12.059 -5.101 1.00 95.88 89 GLU A CA 1
ATOM 740 C C . GLU A 1 89 ? -5.325 11.723 -5.578 1.00 95.88 89 GLU A C 1
ATOM 742 O O . GLU A 1 89 ? -4.838 10.622 -5.329 1.00 95.88 89 GLU A O 1
ATOM 747 N N . TYR A 1 90 ? -4.638 12.649 -6.240 1.00 96.50 90 TYR A N 1
ATOM 748 C CA . TYR A 1 90 ? -3.248 12.464 -6.648 1.00 96.50 90 TYR A CA 1
ATOM 749 C C . TYR A 1 90 ? -2.396 13.710 -6.414 1.00 96.50 90 TYR A C 1
ATOM 751 O O . TYR A 1 90 ? -2.898 14.835 -6.373 1.00 96.50 90 TYR A O 1
ATOM 759 N N . ALA A 1 91 ? -1.097 13.484 -6.246 1.00 95.12 91 ALA A N 1
ATOM 760 C CA . ALA A 1 91 ? -0.087 14.507 -6.021 1.00 95.12 91 ALA A CA 1
ATOM 761 C C . ALA A 1 91 ? 1.277 14.051 -6.578 1.00 95.12 91 ALA A C 1
ATOM 763 O O . ALA A 1 91 ? 1.503 12.873 -6.867 1.00 95.12 91 ALA A O 1
ATOM 764 N N . ASN A 1 92 ? 2.206 14.990 -6.716 1.00 93.56 92 ASN A N 1
ATOM 765 C CA . ASN A 1 92 ? 3.602 14.747 -7.039 1.00 93.56 92 ASN A CA 1
ATOM 766 C C . ASN A 1 92 ? 4.312 14.169 -5.820 1.00 93.56 92 ASN A C 1
ATOM 768 O O . ASN A 1 92 ? 4.253 14.713 -4.715 1.00 93.56 92 ASN A O 1
ATOM 772 N N . PHE A 1 93 ? 5.035 13.083 -6.053 1.00 91.12 93 PHE A N 1
ATOM 773 C CA . PHE A 1 93 ? 5.716 12.322 -5.025 1.00 91.12 93 PHE A CA 1
ATOM 774 C C . PHE A 1 93 ? 7.218 12.346 -5.260 1.00 91.12 93 PHE A C 1
ATOM 776 O O . PHE A 1 93 ? 7.712 11.850 -6.277 1.00 91.12 93 PHE A O 1
ATOM 783 N N . ASN A 1 94 ? 7.947 12.885 -4.287 1.00 88.94 94 ASN A N 1
ATOM 784 C CA . ASN A 1 94 ? 9.386 12.748 -4.210 1.00 88.94 94 ASN A CA 1
ATOM 785 C C . ASN A 1 94 ? 9.734 11.767 -3.091 1.00 88.94 94 ASN A C 1
ATOM 787 O O . ASN A 1 94 ? 9.707 12.136 -1.929 1.00 88.94 94 ASN A O 1
ATOM 791 N N . PRO A 1 95 ? 10.127 10.533 -3.402 1.00 83.06 95 PRO A N 1
ATOM 792 C CA . PRO A 1 95 ? 10.556 9.573 -2.385 1.00 83.06 95 PRO A CA 1
ATOM 793 C C . PRO A 1 95 ? 11.823 10.000 -1.627 1.00 83.06 95 PRO A C 1
ATOM 795 O O . PRO A 1 95 ? 12.154 9.351 -0.640 1.00 83.06 95 PRO A O 1
ATOM 798 N N . GLY A 1 96 ? 12.547 11.021 -2.114 1.00 80.38 96 GLY A N 1
ATOM 799 C CA . GLY A 1 96 ? 13.744 11.577 -1.487 1.00 80.38 96 GLY A CA 1
ATOM 800 C C . GLY A 1 96 ? 14.843 10.546 -1.229 1.00 80.38 96 GLY A C 1
ATOM 801 O O . GLY A 1 96 ? 14.764 9.401 -1.693 1.00 80.38 96 GLY A O 1
ATOM 802 N N . GLY A 1 97 ? 15.872 10.996 -0.506 1.00 76.94 97 GLY A N 1
ATOM 803 C CA . GLY A 1 97 ? 16.885 10.154 0.130 1.00 76.94 97 GLY A CA 1
ATOM 804 C C . GLY A 1 97 ? 17.651 9.179 -0.772 1.00 76.94 97 GLY A C 1
ATOM 805 O O . GLY A 1 97 ? 17.586 9.210 -2.008 1.00 76.94 97 GLY A O 1
ATOM 806 N N . SER A 1 98 ? 18.401 8.289 -0.123 1.00 73.44 98 SER A N 1
ATOM 807 C CA . SER A 1 98 ? 18.977 7.115 -0.778 1.00 73.44 98 SER A CA 1
ATOM 808 C C . SER A 1 98 ? 17.944 5.983 -0.814 1.00 73.44 98 SER A C 1
ATOM 810 O O . SER A 1 98 ? 16.863 6.076 -0.240 1.00 73.44 98 SER A O 1
ATOM 812 N N . TYR A 1 99 ? 18.254 4.893 -1.516 1.00 66.69 99 TYR A N 1
ATOM 813 C CA . TYR A 1 99 ? 17.411 3.694 -1.458 1.00 66.69 99 TYR A CA 1
ATOM 814 C C . TYR A 1 99 ? 17.350 3.098 -0.042 1.00 66.69 99 TYR A C 1
ATOM 816 O O . TYR A 1 99 ? 16.312 2.596 0.374 1.00 66.69 99 TYR A O 1
ATOM 824 N N . GLU A 1 100 ? 18.464 3.166 0.680 1.00 68.75 100 GLU A N 1
ATOM 825 C CA . GLU A 1 100 ? 18.600 2.630 2.034 1.00 68.75 100 GLU A CA 1
ATOM 826 C C . GLU A 1 100 ? 18.002 3.567 3.084 1.00 68.75 100 GLU A C 1
ATOM 828 O O . GLU A 1 100 ? 17.639 3.138 4.165 1.00 68.75 100 GLU A O 1
ATOM 833 N N . CYS A 1 101 ? 17.868 4.852 2.782 1.00 69.69 101 CYS A N 1
ATOM 834 C CA . CYS A 1 101 ? 17.239 5.812 3.674 1.00 69.69 101 CYS A CA 1
ATOM 835 C C . CYS A 1 101 ? 16.329 6.722 2.849 1.00 69.69 101 CYS A C 1
ATOM 837 O O . CYS A 1 101 ? 16.719 7.846 2.513 1.00 69.69 101 CYS A O 1
ATOM 839 N N . PRO A 1 102 ? 15.155 6.222 2.425 1.00 77.94 102 PRO A N 1
ATOM 840 C CA . PRO A 1 102 ? 14.203 7.047 1.705 1.00 77.94 102 PRO A CA 1
ATOM 841 C C . PRO A 1 102 ? 13.668 8.158 2.612 1.00 77.94 102 PRO A C 1
ATOM 843 O O . PRO A 1 102 ? 13.546 7.986 3.822 1.00 77.94 102 PRO A O 1
ATOM 846 N N . SER A 1 103 ? 13.315 9.290 2.010 1.00 81.94 103 SER A N 1
ATOM 847 C CA . SER A 1 103 ? 12.736 10.445 2.704 1.00 81.94 103 SER A CA 1
ATOM 848 C C . SER A 1 103 ? 11.550 10.966 1.886 1.00 81.94 103 SER A C 1
ATOM 850 O O . SER A 1 103 ? 11.691 11.920 1.116 1.00 81.94 103 SER A O 1
ATOM 852 N N . PRO A 1 104 ? 10.403 10.263 1.938 1.00 85.44 104 PRO A N 1
ATOM 853 C CA . PRO A 1 104 ? 9.273 10.547 1.069 1.00 85.44 104 PRO A CA 1
ATOM 854 C C . PRO A 1 104 ? 8.597 11.874 1.419 1.00 85.44 104 PRO A C 1
ATOM 856 O O . PRO A 1 104 ? 8.221 12.131 2.561 1.00 85.44 104 PRO A O 1
ATOM 859 N N . GLN A 1 105 ? 8.380 12.686 0.394 1.00 87.00 105 GLN A N 1
ATOM 860 C CA . GLN A 1 105 ? 7.775 14.007 0.437 1.00 87.00 105 GLN A CA 1
ATOM 861 C C . GLN A 1 105 ? 6.714 14.133 -0.655 1.00 87.00 105 GLN A C 1
ATOM 863 O O . GLN A 1 105 ? 6.867 13.621 -1.769 1.00 87.00 105 GLN A O 1
ATOM 868 N N . ILE A 1 106 ? 5.648 14.859 -0.341 1.00 89.50 106 ILE A N 1
ATOM 869 C CA . ILE A 1 106 ? 4.631 15.270 -1.308 1.00 89.50 106 ILE A CA 1
ATOM 870 C C . ILE A 1 106 ? 4.897 16.731 -1.648 1.00 89.50 106 ILE A C 1
ATOM 872 O O . ILE A 1 106 ? 4.995 17.564 -0.753 1.00 89.50 106 ILE A O 1
ATOM 876 N N . ILE A 1 107 ? 5.090 17.020 -2.935 1.00 88.56 107 ILE A N 1
ATOM 877 C CA . ILE A 1 107 ? 5.610 18.324 -3.382 1.00 88.56 107 ILE A CA 1
ATOM 878 C C . ILE A 1 107 ? 4.483 19.343 -3.615 1.00 88.56 107 ILE A C 1
ATOM 880 O O . ILE A 1 107 ? 4.724 20.545 -3.579 1.00 88.56 107 ILE A O 1
ATOM 884 N N . ASN A 1 108 ? 3.256 18.895 -3.875 1.00 89.06 108 ASN A N 1
ATOM 885 C CA . ASN A 1 108 ? 2.146 19.767 -4.256 1.00 89.06 108 ASN A CA 1
ATOM 886 C C . ASN A 1 108 ? 0.830 19.386 -3.567 1.00 89.06 108 ASN A C 1
ATOM 888 O O . ASN A 1 108 ? 0.710 18.353 -2.909 1.00 89.06 108 ASN A O 1
ATOM 892 N N . SER A 1 109 ? -0.165 20.251 -3.749 1.00 92.62 109 SER A N 1
ATOM 893 C CA . SER A 1 109 ? -1.530 20.020 -3.290 1.00 92.62 109 SER A CA 1
ATOM 894 C C . SER A 1 109 ? -2.171 18.827 -3.994 1.00 92.62 109 SER A C 1
ATOM 896 O O . SER A 1 109 ? -1.922 18.561 -5.173 1.00 92.62 109 SER A O 1
ATOM 898 N N . TRP A 1 110 ? -3.052 18.144 -3.270 1.00 94.50 110 TRP A N 1
ATOM 899 C CA . TRP A 1 110 ? -3.852 17.056 -3.812 1.00 94.50 110 TRP A CA 1
ATOM 900 C C . TRP A 1 110 ? -4.848 17.564 -4.848 1.00 94.50 110 TRP A C 1
ATOM 902 O O . TRP A 1 110 ? -5.529 18.565 -4.638 1.00 94.50 110 TRP A O 1
ATOM 912 N N . THR A 1 111 ? -4.950 16.839 -5.956 1.00 96.38 111 THR A N 1
ATOM 913 C CA . THR A 1 111 ? -5.970 17.051 -6.984 1.00 96.38 111 THR A CA 1
ATOM 914 C C . THR A 1 111 ? -6.887 15.840 -7.020 1.00 96.38 111 THR A C 1
ATOM 916 O O . THR A 1 111 ? -6.404 14.711 -7.034 1.00 96.38 111 THR A O 1
ATOM 919 N N . THR A 1 112 ? -8.201 16.058 -7.036 1.00 96.75 112 THR A N 1
ATOM 920 C CA . THR A 1 112 ? -9.183 14.973 -7.168 1.00 96.75 112 THR A CA 1
ATOM 921 C C . THR A 1 112 ? -9.593 14.829 -8.626 1.00 96.75 112 THR A C 1
ATOM 923 O O . THR A 1 112 ? -10.015 15.804 -9.241 1.00 96.75 112 THR A O 1
ATOM 926 N N . SER A 1 113 ? -9.476 13.627 -9.186 1.00 95.44 113 SER A N 1
ATOM 927 C CA . SER A 1 113 ? -9.918 13.339 -10.551 1.00 95.44 113 SER A CA 1
ATOM 928 C C . SER A 1 113 ? -10.229 11.855 -10.744 1.00 95.44 113 SER A C 1
ATOM 930 O O . SER A 1 113 ? -9.845 11.005 -9.936 1.00 95.44 113 SER A O 1
ATOM 932 N N . LYS A 1 114 ? -10.899 11.535 -11.853 1.00 94.31 114 LYS A N 1
ATOM 933 C CA . LYS A 1 114 ? -10.928 10.171 -12.383 1.00 94.31 114 LYS A CA 1
ATOM 934 C C . LYS A 1 114 ? -9.567 9.878 -13.008 1.00 94.31 114 LYS A C 1
ATOM 936 O O . LYS A 1 114 ? -9.071 10.658 -13.821 1.00 94.31 114 LYS A O 1
ATOM 941 N N . LEU A 1 115 ? -8.960 8.763 -12.622 1.00 93.50 115 LEU A N 1
ATOM 942 C CA . LEU A 1 115 ? -7.682 8.330 -13.179 1.00 93.50 115 LEU A CA 1
ATOM 943 C C . LEU A 1 115 ? -7.944 7.291 -14.261 1.00 93.50 115 LEU A C 1
ATOM 945 O O . LEU A 1 115 ? -8.454 6.210 -13.980 1.00 93.50 115 LEU A O 1
ATOM 949 N N . THR A 1 116 ? -7.588 7.622 -15.498 1.00 90.38 116 THR A N 1
ATOM 950 C CA . THR A 1 116 ? -7.698 6.711 -16.635 1.00 90.38 116 THR A CA 1
ATOM 951 C C . THR A 1 116 ? -6.349 6.058 -16.903 1.00 90.38 116 THR A C 1
ATOM 953 O O . THR A 1 116 ? -5.320 6.721 -17.041 1.00 90.38 116 THR A O 1
ATOM 956 N N . GLY A 1 117 ? -6.342 4.728 -16.937 1.00 92.44 117 GLY A N 1
ATOM 957 C CA . GLY A 1 117 ? -5.170 3.970 -17.349 1.00 92.44 117 GLY A CA 1
ATOM 958 C C . GLY A 1 117 ? -5.141 3.704 -18.854 1.00 92.44 117 GLY A C 1
ATOM 959 O O . GLY A 1 117 ? -6.014 4.108 -19.625 1.00 92.44 117 GLY A O 1
ATOM 960 N N . THR A 1 118 ? -4.090 3.008 -19.269 1.00 93.88 118 THR A N 1
ATOM 961 C CA . THR A 1 118 ? -3.937 2.453 -20.620 1.00 93.88 118 THR A CA 1
ATOM 962 C C . THR A 1 118 ? -4.173 0.945 -20.579 1.00 93.88 118 THR A C 1
ATOM 964 O O . THR A 1 118 ? -4.292 0.367 -19.505 1.00 93.88 118 THR A O 1
ATOM 967 N N . ASN A 1 119 ? -4.095 0.255 -21.717 1.00 93.00 119 ASN A N 1
ATOM 968 C CA . ASN A 1 119 ? -4.064 -1.215 -21.739 1.00 93.00 119 ASN A CA 1
ATOM 969 C C . ASN A 1 119 ? -2.907 -1.836 -20.919 1.00 93.00 119 ASN A C 1
ATOM 971 O O . ASN A 1 119 ? -2.920 -3.030 -20.633 1.00 93.00 119 ASN A O 1
ATOM 975 N N . ARG A 1 120 ? -1.893 -1.047 -20.534 1.00 93.31 120 ARG A N 1
ATOM 976 C CA . ARG A 1 120 ? -0.798 -1.469 -19.644 1.00 93.31 120 ARG A CA 1
ATOM 977 C C . ARG A 1 120 ? -1.080 -1.201 -18.162 1.00 93.31 120 ARG A C 1
ATOM 979 O O . ARG A 1 120 ? -0.300 -1.649 -17.324 1.00 93.31 120 ARG A O 1
ATOM 986 N N . GLY A 1 121 ? -2.161 -0.490 -17.846 1.00 96.06 121 GLY A N 1
ATOM 987 C CA . GLY A 1 121 ? -2.495 0.039 -16.526 1.00 96.06 121 GLY A CA 1
ATOM 988 C C . GLY A 1 121 ? -2.261 1.549 -16.417 1.00 96.06 121 GLY A C 1
ATOM 989 O O . GLY A 1 121 ? -1.933 2.229 -17.398 1.00 96.06 121 GLY A O 1
ATOM 990 N N . LEU A 1 122 ? -2.425 2.074 -15.205 1.00 96.38 122 LEU A N 1
ATOM 991 C CA . LEU A 1 122 ? -2.135 3.455 -14.834 1.00 96.38 122 LEU A CA 1
ATOM 992 C C . LEU A 1 122 ? -0.628 3.629 -14.625 1.00 96.38 122 LEU A C 1
ATOM 994 O O . LEU A 1 122 ? -0.036 2.981 -13.762 1.00 96.38 122 LEU A O 1
ATOM 998 N N . LEU A 1 123 ? -0.006 4.520 -15.396 1.00 95.94 123 LEU A N 1
ATOM 999 C CA . LEU A 1 123 ? 1.398 4.880 -15.213 1.00 95.94 123 LEU A CA 1
ATOM 1000 C C . LEU A 1 123 ? 1.550 5.769 -13.973 1.00 95.94 123 LEU A C 1
ATOM 1002 O O . LEU A 1 123 ? 1.118 6.917 -13.981 1.00 95.94 123 LEU A O 1
ATOM 1006 N N . ILE A 1 124 ? 2.220 5.267 -12.937 1.00 94.44 124 ILE A N 1
ATOM 1007 C CA . ILE A 1 124 ? 2.543 6.031 -11.729 1.00 94.44 124 ILE A CA 1
ATOM 1008 C C . ILE A 1 124 ? 4.032 6.370 -11.757 1.00 94.44 124 ILE A C 1
ATOM 1010 O O . ILE A 1 124 ? 4.891 5.551 -11.417 1.00 94.44 124 ILE A O 1
ATOM 1014 N N . ARG A 1 125 ? 4.350 7.598 -12.174 1.00 90.81 125 ARG A N 1
ATOM 1015 C CA . ARG A 1 125 ? 5.729 8.088 -12.294 1.00 90.81 125 ARG A CA 1
ATOM 1016 C C . ARG A 1 125 ? 5.923 9.359 -11.483 1.00 90.81 125 ARG A C 1
ATOM 1018 O O . ARG A 1 125 ? 5.438 10.412 -11.875 1.00 90.81 125 ARG A O 1
ATOM 1025 N N . SER A 1 126 ? 6.676 9.260 -10.385 1.00 90.75 126 SER A N 1
ATOM 1026 C CA . SER A 1 126 ? 6.899 10.382 -9.456 1.00 90.75 126 SER A CA 1
ATOM 1027 C C . SER A 1 126 ? 5.582 10.988 -8.962 1.00 90.75 126 SER A C 1
ATOM 1029 O O . SER A 1 126 ? 5.456 12.193 -8.757 1.00 90.75 126 SER A O 1
ATOM 1031 N N . GLN A 1 127 ? 4.587 10.122 -8.801 1.00 93.81 127 GLN A N 1
ATOM 1032 C CA . GLN A 1 127 ? 3.238 10.452 -8.378 1.00 93.81 127 GLN A CA 1
ATOM 1033 C C . GLN A 1 127 ? 2.833 9.526 -7.241 1.00 93.81 127 GLN A C 1
ATOM 1035 O O . GLN A 1 127 ? 3.319 8.394 -7.133 1.00 93.81 127 GLN A O 1
ATOM 1040 N N . ILE A 1 128 ? 1.938 10.034 -6.407 1.00 94.62 128 ILE A N 1
ATOM 1041 C CA . ILE A 1 128 ? 1.227 9.288 -5.383 1.00 94.62 128 ILE A CA 1
ATOM 1042 C C . ILE A 1 128 ? -0.263 9.483 -5.616 1.00 94.62 128 ILE A C 1
ATOM 1044 O O . ILE A 1 128 ? -0.714 10.591 -5.902 1.00 94.62 128 ILE A O 1
ATOM 1048 N N . ILE A 1 129 ? -1.013 8.396 -5.514 1.00 96.00 129 ILE A N 1
ATOM 1049 C CA . ILE A 1 129 ? -2.469 8.386 -5.590 1.00 96.00 129 ILE A CA 1
ATOM 1050 C C . ILE A 1 129 ? -3.023 7.901 -4.253 1.00 96.00 129 ILE A C 1
ATOM 1052 O O . ILE A 1 129 ? -2.380 7.115 -3.5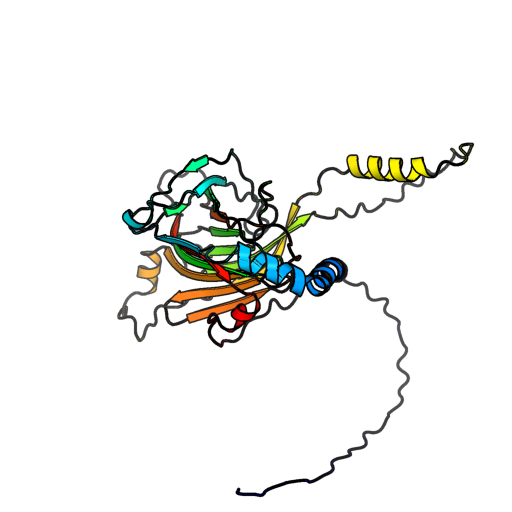58 1.00 96.00 129 ILE A O 1
ATOM 1056 N N . LYS A 1 130 ? -4.203 8.382 -3.883 1.00 94.56 130 LYS A N 1
ATOM 1057 C CA . LYS A 1 130 ? -4.837 8.189 -2.580 1.00 94.56 130 LYS A CA 1
ATOM 1058 C C . LYS A 1 130 ? -6.311 7.861 -2.779 1.00 94.56 130 LYS A C 1
ATOM 1060 O O . LYS A 1 130 ? -6.988 8.486 -3.599 1.00 94.56 130 LYS A O 1
ATOM 1065 N N . THR A 1 131 ? -6.805 6.884 -2.025 1.00 94.38 131 THR A N 1
ATOM 1066 C CA . THR A 1 131 ? -8.229 6.538 -2.016 1.00 94.38 131 THR A CA 1
ATOM 1067 C C . THR A 1 131 ? -9.059 7.665 -1.398 1.00 94.38 131 THR A C 1
ATOM 1069 O O . THR A 1 131 ? -8.692 8.200 -0.354 1.00 94.38 131 THR A O 1
ATOM 1072 N N . ILE A 1 132 ? -10.213 7.989 -1.995 1.00 92.62 132 ILE A N 1
ATOM 1073 C CA . ILE A 1 132 ? -11.197 8.890 -1.364 1.00 92.62 132 ILE A CA 1
ATOM 1074 C C . ILE A 1 132 ? -11.822 8.217 -0.140 1.00 92.62 132 ILE A C 1
ATOM 1076 O O . ILE A 1 132 ? -11.956 8.835 0.915 1.00 92.62 132 ILE A O 1
ATOM 1080 N N . LYS A 1 133 ? -12.173 6.931 -0.282 1.00 91.75 133 LYS A N 1
ATOM 1081 C CA . LYS A 1 133 ? -12.717 6.119 0.808 1.00 91.75 133 LYS A CA 1
ATOM 1082 C C . LYS A 1 133 ? -11.700 5.989 1.941 1.00 91.75 133 LYS A C 1
ATOM 1084 O O . LYS A 1 133 ? -10.501 5.820 1.692 1.00 91.75 133 LYS A O 1
ATOM 1089 N N . THR A 1 134 ? -12.217 6.029 3.162 1.00 92.75 134 THR A N 1
ATOM 1090 C CA . THR A 1 134 ? -11.485 5.766 4.397 1.00 92.75 134 THR A CA 1
ATOM 1091 C C . THR A 1 134 ? -11.809 4.367 4.923 1.00 92.75 134 THR A C 1
ATOM 1093 O O . THR A 1 134 ? -12.857 3.792 4.624 1.00 92.75 134 THR A O 1
ATOM 1096 N N . PHE A 1 135 ? -10.884 3.810 5.694 1.00 92.88 135 PHE A N 1
ATOM 1097 C CA . PHE A 1 135 ? -10.939 2.464 6.250 1.00 92.88 135 PHE A CA 1
ATOM 1098 C C . PHE A 1 135 ? -10.680 2.544 7.752 1.00 92.88 135 PHE A C 1
ATOM 1100 O O . PHE A 1 135 ? -9.762 3.236 8.184 1.00 92.88 135 PHE A O 1
ATOM 1107 N N . THR A 1 136 ? -11.479 1.853 8.562 1.00 93.00 136 THR A N 1
ATOM 1108 C CA . THR A 1 136 ? -11.220 1.768 10.007 1.00 93.00 136 THR A CA 1
ATOM 1109 C C . THR A 1 136 ? -10.280 0.604 10.273 1.00 93.00 136 THR A C 1
ATOM 1111 O O . THR A 1 136 ? -10.485 -0.505 9.789 1.00 93.00 136 THR A O 1
ATOM 1114 N N . LEU A 1 137 ? -9.221 0.842 11.029 1.00 91.81 137 LEU A N 1
ATOM 1115 C CA . LEU A 1 137 ? -8.252 -0.188 11.414 1.00 91.81 137 LEU A CA 1
ATOM 1116 C C . LEU A 1 137 ? -8.327 -0.509 12.915 1.00 91.81 137 LEU A C 1
ATOM 1118 O O . LEU A 1 137 ? -7.633 -1.385 13.429 1.00 91.81 137 LEU A O 1
ATOM 1122 N N . ARG A 1 138 ? -9.238 0.167 13.619 1.00 92.38 138 ARG A N 1
ATOM 1123 C CA . ARG A 1 138 ? -9.415 0.063 15.061 1.00 92.38 138 ARG A CA 1
ATOM 1124 C C . ARG A 1 138 ? -9.800 -1.352 15.495 1.00 92.38 138 ARG A C 1
ATOM 1126 O O . ARG A 1 138 ? -9.127 -1.910 16.358 1.00 92.38 138 ARG A O 1
ATOM 1133 N N . THR A 1 139 ? -10.810 -1.954 14.868 1.00 91.19 139 THR A N 1
ATOM 1134 C CA . THR A 1 139 ? -11.230 -3.355 15.118 1.00 91.19 139 THR A CA 1
ATOM 1135 C C . THR A 1 139 ? -11.261 -4.227 13.866 1.00 91.19 139 THR A C 1
ATOM 1137 O O . THR A 1 139 ? -11.266 -5.456 13.945 1.00 91.19 139 THR A O 1
ATOM 1140 N N . MET A 1 140 ? -11.211 -3.595 12.698 1.00 92.56 140 MET A N 1
ATOM 1141 C CA . MET A 1 140 ? -11.265 -4.247 11.398 1.00 92.56 140 MET A CA 1
ATOM 1142 C C . MET A 1 140 ? -9.866 -4.336 10.779 1.00 92.56 140 MET A C 1
ATOM 1144 O O . MET A 1 140 ? -8.912 -3.725 11.254 1.00 92.56 140 MET A O 1
ATOM 1148 N N . ALA A 1 141 ? -9.743 -5.108 9.703 1.00 92.56 141 ALA A N 1
ATOM 1149 C CA . ALA A 1 141 ? -8.536 -5.183 8.890 1.00 92.56 141 ALA A CA 1
ATOM 1150 C C . ALA A 1 141 ? -8.828 -4.682 7.471 1.00 92.56 141 ALA A C 1
ATOM 1152 O O . ALA A 1 141 ? -9.967 -4.759 7.003 1.00 92.56 141 ALA A O 1
ATOM 1153 N N . VAL A 1 142 ? -7.809 -4.188 6.774 1.00 94.00 142 VAL A N 1
ATOM 1154 C CA . VAL A 1 142 ? -7.903 -3.826 5.357 1.00 94.00 142 VAL A CA 1
ATOM 1155 C C . VAL A 1 142 ? -7.136 -4.843 4.519 1.00 94.00 142 VAL A C 1
ATOM 1157 O O . VAL A 1 142 ? -5.974 -5.139 4.785 1.00 94.00 142 VAL A O 1
ATOM 1160 N N . SER A 1 143 ? -7.800 -5.395 3.507 1.00 94.62 143 SER A N 1
ATOM 1161 C CA . SER A 1 143 ? -7.211 -6.276 2.500 1.00 94.62 143 SER A CA 1
ATOM 1162 C C . SER A 1 143 ? -7.022 -5.497 1.206 1.00 94.62 143 SER A C 1
ATOM 1164 O O . SER A 1 143 ? -7.976 -4.942 0.660 1.00 94.62 143 SER A O 1
ATOM 1166 N N . ILE A 1 144 ? -5.784 -5.440 0.734 1.00 96.00 144 ILE A N 1
ATOM 1167 C CA . ILE A 1 144 ? -5.350 -4.686 -0.435 1.00 96.00 144 ILE A CA 1
ATOM 1168 C C . ILE A 1 144 ? -4.771 -5.679 -1.436 1.00 96.00 144 ILE A C 1
ATOM 1170 O O . ILE A 1 144 ? -3.676 -6.202 -1.245 1.00 96.00 144 ILE A O 1
ATOM 1174 N N . ASN A 1 145 ? -5.508 -5.935 -2.510 1.00 96.06 145 ASN A N 1
ATOM 1175 C CA . ASN A 1 145 ? -5.037 -6.726 -3.639 1.00 96.06 145 ASN A CA 1
ATOM 1176 C C . ASN A 1 145 ? -4.541 -5.779 -4.726 1.00 96.06 145 ASN A C 1
ATOM 1178 O O . ASN A 1 145 ? -5.279 -4.885 -5.142 1.00 96.06 145 ASN A O 1
ATOM 1182 N N . VAL A 1 146 ? -3.312 -5.973 -5.192 1.00 96.81 146 VAL A N 1
ATOM 1183 C CA . VAL A 1 146 ? -2.695 -5.139 -6.223 1.00 96.81 146 VAL A CA 1
ATOM 1184 C C . VAL A 1 146 ? -2.092 -6.016 -7.300 1.00 96.81 146 VAL A C 1
ATOM 1186 O O . VAL A 1 146 ? -1.286 -6.896 -7.009 1.00 96.81 146 VAL A O 1
ATOM 1189 N N . LYS A 1 147 ? -2.408 -5.712 -8.556 1.00 96.75 147 LYS A N 1
ATOM 1190 C CA . LYS A 1 147 ? -1.657 -6.210 -9.707 1.00 96.75 147 LYS A CA 1
ATOM 1191 C C . LYS A 1 147 ? -0.955 -5.054 -10.382 1.00 96.75 147 LYS A C 1
ATOM 1193 O O . LYS A 1 147 ? -1.554 -4.004 -10.623 1.00 96.75 147 LYS A O 1
ATOM 1198 N N . GLY A 1 148 ? 0.303 -5.249 -10.738 1.00 96.06 148 GLY A N 1
ATOM 1199 C CA . GLY A 1 148 ? 1.075 -4.208 -11.391 1.00 96.06 148 GLY A CA 1
ATOM 1200 C C . GLY A 1 148 ? 2.282 -4.741 -12.133 1.00 96.06 148 GLY A C 1
ATOM 1201 O O . GLY A 1 148 ? 2.526 -5.944 -12.192 1.00 96.06 148 GLY A O 1
ATOM 1202 N N . ARG A 1 149 ? 3.022 -3.804 -12.717 1.00 94.38 149 ARG A N 1
ATOM 1203 C CA . ARG A 1 149 ? 4.251 -4.047 -13.457 1.00 94.38 149 ARG A CA 1
ATOM 1204 C C . ARG A 1 149 ? 5.307 -3.027 -13.070 1.00 94.38 149 ARG A C 1
ATOM 1206 O O . ARG A 1 149 ? 5.038 -1.826 -13.073 1.00 94.38 149 ARG A O 1
ATOM 1213 N N . LEU A 1 150 ? 6.509 -3.502 -12.781 1.00 93.19 150 LEU A N 1
ATOM 1214 C CA . LEU A 1 150 ? 7.687 -2.683 -12.505 1.00 93.19 150 LEU A CA 1
ATOM 1215 C C . LEU A 1 150 ? 8.644 -2.763 -13.692 1.00 93.19 150 LEU A C 1
ATOM 1217 O O . LEU A 1 150 ? 8.924 -3.866 -14.141 1.00 93.19 150 LEU A O 1
ATOM 1221 N N . TYR A 1 151 ? 9.160 -1.634 -14.177 1.00 90.06 151 TYR A N 1
ATOM 1222 C CA . TYR A 1 151 ? 10.141 -1.560 -15.266 1.00 90.06 151 TYR A CA 1
ATOM 1223 C C . TYR A 1 151 ? 11.484 -1.006 -14.782 1.00 90.06 151 TYR A C 1
ATOM 1225 O O . TYR A 1 151 ? 11.536 -0.011 -14.050 1.00 90.06 151 TYR A O 1
ATOM 1233 N N . GLY A 1 152 ? 12.585 -1.612 -15.231 1.00 87.56 152 GLY A N 1
ATOM 1234 C CA . GLY A 1 152 ? 13.949 -1.221 -14.877 1.00 87.56 152 GLY A CA 1
ATOM 1235 C C . GLY A 1 152 ? 14.182 -1.098 -13.374 1.00 87.56 152 GLY A C 1
ATOM 1236 O O . GLY A 1 152 ? 14.045 -2.087 -12.659 1.00 87.56 152 GLY A O 1
ATOM 1237 N N . ASN A 1 153 ? 14.544 0.096 -12.893 1.00 85.88 153 ASN A N 1
ATOM 1238 C CA . ASN A 1 153 ? 14.823 0.382 -11.478 1.00 85.88 153 ASN A CA 1
ATOM 1239 C C . ASN A 1 153 ? 13.681 1.176 -10.813 1.00 85.88 153 ASN A C 1
ATOM 1241 O O . ASN A 1 153 ? 13.899 2.208 -10.166 1.00 85.88 153 ASN A O 1
ATOM 1245 N N . SER A 1 154 ? 12.441 0.751 -11.057 1.00 90.44 154 SER A N 1
ATOM 1246 C CA . SER A 1 154 ? 11.247 1.358 -10.470 1.00 90.44 154 SER A CA 1
ATOM 1247 C C . SER A 1 154 ? 10.964 0.832 -9.062 1.00 90.44 154 SER A C 1
ATOM 1249 O O . SER A 1 154 ? 11.255 -0.323 -8.737 1.00 90.44 154 SER A O 1
ATOM 1251 N N . MET A 1 155 ? 10.312 1.663 -8.250 1.00 91.38 155 MET A N 1
ATOM 1252 C CA . MET A 1 155 ? 9.766 1.249 -6.956 1.00 91.38 155 MET A CA 1
ATOM 1253 C C . MET A 1 155 ? 8.276 1.548 -6.880 1.00 91.38 155 MET A C 1
ATOM 1255 O O . MET A 1 155 ? 7.813 2.559 -7.413 1.00 91.38 155 MET A O 1
ATOM 1259 N N . PHE A 1 156 ? 7.556 0.694 -6.168 1.00 93.81 156 PHE A N 1
ATOM 1260 C CA . PHE A 1 156 ? 6.149 0.848 -5.853 1.00 93.81 156 PHE A CA 1
ATOM 1261 C C . PHE A 1 156 ? 5.958 0.866 -4.345 1.00 93.81 156 PHE A C 1
ATOM 1263 O O . PHE A 1 156 ? 6.486 0.016 -3.636 1.00 93.81 156 PHE A O 1
ATOM 1270 N N . TRP A 1 157 ? 5.232 1.861 -3.868 1.00 93.31 157 TRP A N 1
ATOM 1271 C CA . TRP A 1 157 ? 5.018 2.136 -2.459 1.00 93.31 157 TRP A CA 1
ATOM 1272 C C . TRP A 1 157 ? 3.553 1.945 -2.140 1.00 93.31 157 TRP A C 1
ATOM 1274 O O . TRP A 1 157 ? 2.705 2.426 -2.893 1.00 93.31 157 TRP A O 1
ATOM 1284 N N . ILE A 1 158 ? 3.276 1.314 -1.009 1.00 94.12 158 ILE A N 1
ATOM 1285 C CA . ILE A 1 158 ? 1.941 1.225 -0.436 1.00 94.12 158 ILE A CA 1
ATOM 1286 C C . ILE A 1 158 ? 1.983 1.897 0.940 1.00 94.12 158 ILE A C 1
ATOM 1288 O O . ILE A 1 158 ? 2.980 1.849 1.663 1.00 94.12 158 ILE A O 1
ATOM 1292 N N . PHE A 1 159 ? 0.912 2.599 1.285 1.00 92.75 159 PHE A N 1
ATOM 1293 C CA . PHE A 1 159 ? 0.725 3.187 2.607 1.00 92.75 159 PHE A CA 1
ATOM 1294 C C . PHE A 1 159 ? -0.691 2.848 3.065 1.00 92.75 159 PHE A C 1
ATOM 1296 O O . PHE A 1 159 ? -1.632 3.093 2.319 1.00 92.75 159 PHE A O 1
ATOM 1303 N N . THR A 1 160 ? -0.856 2.288 4.264 1.00 90.56 160 THR A N 1
ATOM 1304 C CA . THR A 1 160 ? -2.156 1.794 4.771 1.00 90.56 160 THR A CA 1
ATOM 1305 C C . THR A 1 160 ? -2.665 2.532 6.009 1.00 90.56 160 THR A C 1
ATOM 1307 O O . THR A 1 160 ? -3.839 2.424 6.361 1.00 90.56 160 THR A O 1
ATOM 1310 N N . ARG A 1 161 ? -1.797 3.309 6.669 1.00 88.00 161 ARG A N 1
ATOM 1311 C CA . ARG A 1 161 ? -2.060 3.990 7.949 1.00 88.00 161 ARG A CA 1
ATOM 1312 C C . ARG A 1 161 ? -1.957 5.511 7.833 1.00 88.00 161 ARG A C 1
ATOM 1314 O O . ARG A 1 161 ? -1.359 6.170 8.683 1.00 88.00 161 ARG A O 1
ATOM 1321 N N . VAL A 1 162 ? -2.495 6.067 6.747 1.00 88.56 162 VAL A N 1
ATOM 1322 C CA . VAL A 1 162 ? -2.407 7.504 6.447 1.00 88.56 162 VAL A CA 1
ATOM 1323 C C . VAL A 1 162 ? -3.680 8.219 6.886 1.00 88.56 162 VAL A C 1
ATOM 1325 O O . VAL A 1 162 ? -4.770 7.841 6.470 1.00 88.56 162 VAL A O 1
ATOM 1328 N N . ARG A 1 163 ? -3.536 9.261 7.710 1.00 86.62 163 ARG A N 1
ATOM 1329 C CA . ARG A 1 163 ? -4.626 10.173 8.100 1.00 86.62 163 ARG A CA 1
ATOM 1330 C C . ARG A 1 163 ? -4.805 11.288 7.060 1.00 86.62 163 ARG A C 1
ATOM 1332 O O . ARG A 1 163 ? -3.914 11.516 6.241 1.00 86.62 163 ARG A O 1
ATOM 1339 N N . ASP A 1 164 ? -5.907 12.034 7.130 1.00 76.06 164 ASP A N 1
ATOM 1340 C CA . ASP A 1 164 ? -6.186 13.139 6.194 1.00 76.06 164 ASP A CA 1
ATOM 1341 C C . ASP A 1 164 ? -5.113 14.241 6.190 1.00 76.06 164 ASP A C 1
ATOM 1343 O O . ASP A 1 164 ? -4.848 14.820 5.139 1.00 76.06 164 ASP A O 1
ATOM 1347 N N . ASN A 1 165 ? -4.410 14.447 7.310 1.00 69.56 165 ASN A N 1
ATOM 1348 C CA . ASN A 1 165 ? -3.322 15.429 7.429 1.00 69.56 165 ASN A CA 1
ATOM 1349 C C . ASN A 1 165 ? -1.974 14.967 6.830 1.00 69.56 165 ASN A C 1
ATOM 1351 O O . ASN A 1 165 ? -0.956 15.606 7.061 1.00 69.56 165 ASN A O 1
ATOM 1355 N N . ILE A 1 166 ? -1.974 13.880 6.049 1.00 63.78 166 ILE A N 1
ATOM 1356 C CA . ILE A 1 166 ? -0.866 13.381 5.218 1.00 63.78 166 ILE A CA 1
ATOM 1357 C C . ILE A 1 166 ? 0.485 13.365 5.945 1.00 63.78 166 ILE A C 1
ATOM 1359 O O . ILE A 1 166 ? 1.388 14.166 5.716 1.00 63.78 166 ILE A O 1
ATOM 1363 N N . GLU A 1 167 ? 0.653 12.351 6.779 1.00 65.75 167 GLU A N 1
ATOM 1364 C CA . GLU A 1 167 ? 1.956 11.960 7.295 1.00 65.75 167 GLU A CA 1
ATOM 1365 C C . GLU A 1 167 ? 2.596 10.959 6.313 1.00 65.75 167 GLU A C 1
ATOM 1367 O O . GLU A 1 167 ? 2.298 9.764 6.346 1.00 65.75 167 GLU A O 1
ATOM 1372 N N . THR A 1 168 ? 3.502 11.412 5.432 1.00 64.44 168 THR A N 1
ATOM 1373 C CA . THR A 1 168 ? 4.349 10.503 4.617 1.00 64.44 168 THR A CA 1
ATOM 1374 C C . THR A 1 168 ? 5.370 9.736 5.464 1.00 64.44 168 THR A C 1
ATOM 1376 O O . THR A 1 168 ? 6.102 8.890 4.950 1.00 64.44 168 THR A O 1
ATOM 1379 N N . SER A 1 169 ? 5.392 9.984 6.776 1.00 64.19 169 SER A N 1
ATOM 1380 C CA . SER A 1 169 ? 6.255 9.337 7.758 1.00 64.19 169 SER A CA 1
ATOM 1381 C C . SER A 1 169 ? 5.947 7.850 7.991 1.00 64.19 169 SER A C 1
ATOM 1383 O O . SER A 1 169 ? 6.648 7.191 8.750 1.00 64.19 169 SER A O 1
ATOM 1385 N N . LYS A 1 170 ? 4.934 7.254 7.355 1.00 68.12 170 LYS A N 1
ATOM 1386 C CA . LYS A 1 170 ? 4.534 5.864 7.646 1.00 68.12 170 LYS A CA 1
ATOM 1387 C C . LYS A 1 170 ? 4.349 5.027 6.379 1.00 68.12 170 LYS A C 1
ATOM 1389 O O . LYS A 1 170 ? 3.214 4.713 6.026 1.00 68.12 170 LYS A O 1
ATOM 1394 N N . PRO A 1 171 ? 5.412 4.666 5.643 1.00 60.31 171 PRO A N 1
ATOM 1395 C CA . PRO A 1 171 ? 5.257 3.729 4.532 1.00 60.31 171 PRO A CA 1
ATOM 1396 C C . PRO A 1 171 ? 4.993 2.323 5.069 1.00 60.31 171 PRO A C 1
ATOM 1398 O O . PRO A 1 171 ? 5.571 1.933 6.077 1.00 60.31 171 PRO A O 1
ATOM 1401 N N . ILE A 1 172 ? 4.141 1.549 4.400 1.00 75.12 172 ILE A N 1
ATOM 1402 C CA . ILE A 1 172 ? 3.905 0.144 4.740 1.00 75.12 172 ILE A CA 1
ATOM 1403 C C . ILE A 1 172 ? 3.884 -0.658 3.437 1.00 75.12 172 ILE A C 1
ATOM 1405 O O . ILE A 1 172 ? 2.906 -0.669 2.703 1.00 75.12 172 ILE A O 1
ATOM 1409 N N . CYS A 1 173 ? 4.995 -1.361 3.214 1.00 88.75 173 CYS A N 1
ATOM 1410 C CA . CYS A 1 173 ? 5.398 -2.112 2.024 1.00 88.75 173 CYS A CA 1
ATOM 1411 C C . CYS A 1 173 ? 5.927 -1.270 0.848 1.00 88.75 173 CYS A C 1
ATOM 1413 O O . CYS A 1 173 ? 5.246 -0.417 0.278 1.00 88.75 173 CYS A O 1
ATOM 1415 N N . ILE A 1 174 ? 7.166 -1.570 0.456 1.00 90.44 174 ILE A N 1
ATOM 1416 C CA . ILE A 1 174 ? 7.795 -1.098 -0.777 1.00 90.44 174 ILE A CA 1
ATOM 1417 C C . ILE A 1 174 ? 8.183 -2.327 -1.596 1.00 90.44 174 ILE A C 1
ATOM 1419 O O . ILE A 1 174 ? 8.862 -3.222 -1.088 1.00 90.44 174 ILE A O 1
ATOM 1423 N N . LEU A 1 175 ? 7.798 -2.342 -2.869 1.00 91.44 175 LEU A N 1
ATOM 1424 C CA . LEU A 1 175 ? 8.353 -3.241 -3.871 1.00 91.44 175 LEU A CA 1
ATOM 1425 C C . LEU A 1 175 ? 9.396 -2.507 -4.692 1.00 91.44 175 LEU A C 1
ATOM 1427 O O . LEU A 1 175 ? 9.127 -1.435 -5.237 1.00 91.44 175 LEU A O 1
ATOM 1431 N N . LYS A 1 176 ? 10.568 -3.106 -4.853 1.00 90.31 176 LYS A N 1
ATOM 1432 C CA . LYS A 1 176 ? 11.602 -2.592 -5.748 1.00 90.31 176 LYS A CA 1
ATOM 1433 C C . LYS A 1 176 ? 11.995 -3.645 -6.758 1.00 90.31 176 LYS A C 1
ATOM 1435 O O . LYS A 1 176 ? 12.433 -4.718 -6.362 1.00 90.31 176 LYS A O 1
ATOM 1440 N N . LYS A 1 177 ? 11.945 -3.295 -8.043 1.00 89.38 177 LYS A N 1
ATOM 1441 C CA . LYS A 1 177 ? 12.586 -4.098 -9.083 1.00 89.38 177 LYS A CA 1
ATOM 1442 C C . LYS A 1 177 ? 14.083 -3.801 -9.109 1.00 89.38 177 LYS A C 1
ATOM 1444 O O . LYS A 1 177 ? 14.495 -2.642 -9.036 1.00 89.38 177 LYS A O 1
ATOM 1449 N N . MET A 1 178 ? 14.892 -4.848 -9.213 1.00 84.25 178 MET A N 1
ATOM 1450 C CA . MET A 1 178 ? 16.329 -4.689 -9.407 1.00 84.25 178 MET A CA 1
ATOM 1451 C C . MET A 1 178 ? 16.667 -4.374 -10.867 1.00 84.25 178 MET A C 1
ATOM 1453 O O . MET A 1 178 ? 16.045 -4.937 -11.775 1.00 84.25 178 MET A O 1
ATOM 1457 N N . PRO A 1 179 ? 17.672 -3.512 -11.112 1.00 77.62 179 PRO A N 1
ATOM 1458 C CA . PRO A 1 179 ? 18.240 -3.351 -12.445 1.00 77.62 179 PRO A CA 1
ATOM 1459 C C . PRO A 1 179 ? 18.659 -4.705 -13.024 1.00 77.62 179 PRO A C 1
ATOM 1461 O O . PRO A 1 179 ? 19.112 -5.578 -12.277 1.00 77.62 179 PRO A O 1
ATOM 1464 N N . ASP A 1 180 ? 18.465 -4.867 -14.332 1.00 74.94 180 ASP A N 1
ATOM 1465 C CA . ASP A 1 180 ? 19.013 -5.967 -15.138 1.00 74.94 180 ASP A CA 1
ATOM 1466 C C . ASP A 1 180 ? 18.672 -7.387 -14.644 1.00 74.94 180 ASP A C 1
ATOM 1468 O O . ASP A 1 180 ? 19.342 -8.355 -14.993 1.00 74.94 180 ASP A O 1
ATOM 1472 N N . SER A 1 181 ? 17.632 -7.530 -13.815 1.00 73.56 181 SER A N 1
ATOM 1473 C CA . SER A 1 181 ? 17.156 -8.827 -13.330 1.00 73.56 181 SER A CA 1
ATOM 1474 C C . SER A 1 181 ? 15.644 -8.853 -13.124 1.00 73.56 181 SER A C 1
ATOM 1476 O O . SER A 1 181 ? 14.984 -7.818 -12.973 1.00 73.56 181 SER A O 1
ATOM 1478 N N . GLN A 1 182 ? 15.104 -10.071 -13.088 1.00 79.25 182 GLN A N 1
ATOM 1479 C CA . GLN A 1 182 ? 13.686 -10.371 -12.867 1.00 79.25 182 GLN A CA 1
ATOM 1480 C C . GLN A 1 182 ? 13.381 -10.551 -11.372 1.00 79.25 182 GLN A C 1
ATOM 1482 O O . GLN A 1 182 ? 12.696 -11.483 -10.953 1.00 79.25 182 GLN A O 1
ATOM 1487 N N . ARG A 1 183 ? 13.954 -9.673 -10.543 1.00 82.00 183 ARG A N 1
ATOM 1488 C CA . ARG A 1 183 ? 13.899 -9.764 -9.080 1.00 82.00 183 ARG A CA 1
ATOM 1489 C C . ARG A 1 183 ? 13.167 -8.586 -8.470 1.00 82.00 183 ARG A C 1
ATOM 1491 O O . ARG A 1 183 ? 13.342 -7.443 -8.905 1.00 82.00 183 ARG A O 1
ATOM 1498 N N . ILE A 1 184 ? 12.404 -8.872 -7.415 1.00 86.56 184 ILE A N 1
ATOM 1499 C CA . ILE A 1 184 ? 11.743 -7.864 -6.589 1.00 86.56 184 ILE A CA 1
ATOM 1500 C C . ILE A 1 184 ? 12.209 -7.993 -5.139 1.00 86.56 184 ILE A C 1
ATOM 1502 O O . ILE A 1 184 ? 12.203 -9.074 -4.559 1.00 86.56 184 ILE A O 1
ATOM 1506 N N . PHE A 1 185 ? 12.567 -6.865 -4.536 1.00 87.00 185 PHE A N 1
ATOM 1507 C CA . PHE A 1 185 ? 12.748 -6.741 -3.095 1.00 87.00 185 PHE A CA 1
ATOM 1508 C C . PHE A 1 185 ? 11.455 -6.254 -2.457 1.00 87.00 185 PHE A C 1
ATOM 1510 O O . PHE A 1 185 ? 10.883 -5.257 -2.904 1.00 87.00 185 PHE A O 1
ATOM 1517 N N . CYS A 1 186 ? 11.027 -6.946 -1.404 1.00 87.94 186 CYS A N 1
ATOM 1518 C CA . CYS A 1 186 ? 9.931 -6.520 -0.544 1.00 87.94 186 CYS A CA 1
ATOM 1519 C C . CYS A 1 186 ? 10.504 -5.936 0.742 1.00 87.94 186 CYS A C 1
ATOM 1521 O O . CYS A 1 186 ? 11.226 -6.610 1.481 1.00 87.94 186 CYS A O 1
ATOM 1523 N N . ILE A 1 187 ? 10.156 -4.687 1.021 1.00 85.81 187 ILE A N 1
ATOM 1524 C CA . ILE A 1 187 ? 10.687 -3.943 2.156 1.00 85.81 187 ILE A CA 1
ATOM 1525 C C . ILE A 1 187 ? 9.535 -3.527 3.057 1.00 85.81 187 ILE A C 1
ATOM 1527 O O . ILE A 1 187 ? 8.599 -2.857 2.618 1.00 85.81 187 ILE A O 1
ATOM 1531 N N . PHE A 1 188 ? 9.647 -3.871 4.335 1.00 84.19 188 PHE A N 1
ATOM 1532 C CA . PHE A 1 188 ? 8.802 -3.345 5.395 1.00 84.19 188 PHE A CA 1
ATOM 1533 C C . PHE A 1 188 ? 9.589 -2.392 6.271 1.00 84.19 188 PHE A C 1
ATOM 1535 O O . PHE A 1 188 ? 10.725 -2.668 6.659 1.00 84.19 188 PHE A O 1
ATOM 1542 N N . GLY A 1 189 ? 8.950 -1.298 6.644 1.00 82.31 189 GLY A N 1
ATOM 1543 C CA . GLY A 1 189 ? 9.485 -0.369 7.619 1.00 82.31 189 GLY A CA 1
ATOM 1544 C C . GLY A 1 189 ? 8.457 0.684 7.973 1.00 82.31 189 GLY A C 1
ATOM 1545 O O . GLY A 1 189 ? 7.280 0.516 7.665 1.00 82.31 189 GLY A O 1
ATOM 1546 N N . GLN A 1 190 ? 8.925 1.746 8.613 1.00 80.00 190 GLN A N 1
ATOM 1547 C CA . GLN A 1 190 ? 8.204 2.998 8.842 1.00 80.00 190 GLN A CA 1
ATOM 1548 C C . GLN A 1 190 ? 9.235 4.127 9.014 1.00 80.00 190 GLN A C 1
ATOM 1550 O O . GLN A 1 190 ? 10.393 3.837 9.322 1.00 80.00 190 GLN A O 1
ATOM 1555 N N . MET A 1 191 ? 8.864 5.402 8.862 1.00 73.69 191 MET A N 1
ATOM 1556 C CA . MET A 1 191 ? 9.748 6.482 9.319 1.00 73.69 191 MET A CA 1
ATOM 1557 C C . MET A 1 191 ? 9.588 6.643 10.830 1.00 73.69 191 MET A C 1
ATOM 1559 O O . MET A 1 191 ? 8.481 6.606 11.365 1.00 73.69 191 MET A O 1
ATOM 1563 N N . VAL A 1 192 ? 10.704 6.819 11.521 1.00 74.81 192 VAL A N 1
ATOM 1564 C CA . VAL A 1 192 ? 10.769 7.098 12.955 1.00 74.81 192 VAL A CA 1
ATOM 1565 C C . VAL A 1 192 ? 11.542 8.391 13.164 1.00 74.81 192 VAL A C 1
ATOM 1567 O O . VAL A 1 192 ? 12.496 8.669 12.438 1.00 74.81 192 VAL A O 1
ATOM 1570 N N . GLU A 1 193 ? 11.140 9.189 14.148 1.00 71.75 193 GLU A N 1
ATOM 1571 C CA . GLU A 1 193 ? 11.935 10.342 14.571 1.00 71.75 193 GLU A CA 1
ATOM 1572 C C . GLU A 1 193 ? 13.279 9.848 15.110 1.00 71.75 193 GLU A C 1
ATOM 1574 O O . GLU A 1 193 ? 13.337 8.989 15.998 1.00 71.75 193 GLU A O 1
ATOM 1579 N N . LYS A 1 194 ? 14.375 10.372 14.558 1.00 72.81 194 LYS A N 1
ATOM 1580 C CA . LYS A 1 194 ? 15.712 10.129 15.084 1.00 72.81 194 LYS A CA 1
ATOM 1581 C C . LYS A 1 194 ? 15.809 10.850 16.42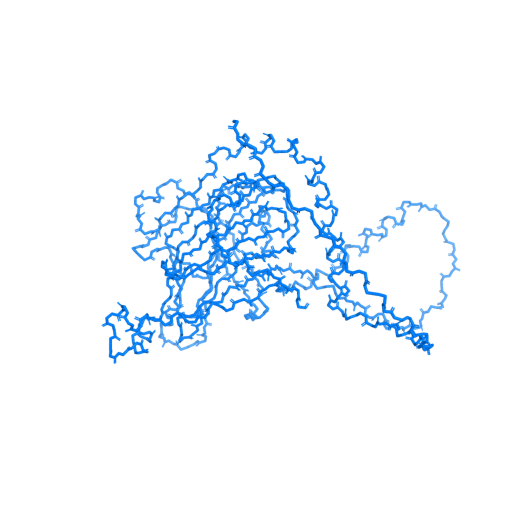0 1.00 72.81 194 LYS A C 1
ATOM 1583 O O . LYS A 1 194 ? 15.866 12.075 16.477 1.00 72.81 194 LYS A O 1
ATOM 1588 N N . ILE A 1 195 ? 15.828 10.077 17.500 1.00 69.50 195 ILE A N 1
ATOM 1589 C CA . ILE A 1 195 ? 16.113 10.605 18.830 1.00 69.50 195 ILE A CA 1
ATOM 1590 C C . ILE A 1 195 ? 17.600 10.958 18.834 1.00 69.50 195 ILE A C 1
ATOM 1592 O O . ILE A 1 195 ? 18.454 10.090 19.016 1.00 69.50 195 ILE A O 1
ATOM 1596 N N . SER A 1 196 ? 17.928 12.222 18.579 1.00 65.00 196 SER A N 1
ATOM 1597 C CA . SER A 1 196 ? 19.266 12.749 18.816 1.00 65.00 196 SER A CA 1
ATOM 1598 C C . SER A 1 196 ? 19.510 12.679 20.318 1.00 65.00 196 SER A C 1
ATOM 1600 O O . SER A 1 196 ? 19.046 13.523 21.081 1.00 65.00 196 SER A O 1
ATOM 1602 N N . THR A 1 197 ? 20.225 11.647 20.766 1.00 58.28 197 THR A N 1
ATOM 1603 C CA . THR A 1 197 ? 20.802 11.646 22.106 1.00 58.28 197 THR A CA 1
ATOM 1604 C C . THR A 1 197 ? 21.792 12.796 22.132 1.00 58.28 197 THR A C 1
ATOM 1606 O O . THR A 1 197 ? 22.905 12.673 21.622 1.00 58.28 197 THR A O 1
ATOM 1609 N N . VAL A 1 198 ? 21.363 13.942 22.658 1.00 55.12 198 VAL A N 1
ATOM 1610 C CA . VAL A 1 198 ? 22.274 15.015 23.027 1.00 55.12 198 VAL A CA 1
ATOM 1611 C C . VAL A 1 198 ? 23.163 14.402 24.095 1.00 55.12 198 VAL A C 1
ATOM 1613 O O . VAL A 1 198 ? 22.771 14.283 25.253 1.00 55.12 198 VAL A O 1
ATOM 1616 N N . SER A 1 199 ? 24.333 13.916 23.690 1.00 51.66 199 SER A N 1
ATOM 1617 C CA . SER A 1 199 ? 25.413 13.618 24.611 1.00 51.66 199 SER A CA 1
ATOM 1618 C C . SER A 1 199 ? 25.690 14.933 25.319 1.00 51.66 199 SER A C 1
ATOM 1620 O O . SER A 1 199 ? 26.278 15.837 24.725 1.00 51.66 199 SER A O 1
ATOM 1622 N N . GLN A 1 200 ? 25.156 15.073 26.535 1.00 50.41 200 GLN A N 1
ATOM 1623 C CA . GLN A 1 200 ? 25.460 16.178 27.425 1.00 50.41 200 GLN A CA 1
ATOM 1624 C C . GLN A 1 200 ? 26.971 16.142 27.633 1.00 50.41 200 GLN A C 1
ATOM 1626 O O . GLN A 1 200 ? 27.495 15.379 28.441 1.00 50.41 200 GLN A O 1
ATOM 1631 N N . GLY A 1 201 ? 27.691 16.919 26.827 1.00 43.72 201 GLY A N 1
ATOM 1632 C CA . GLY A 1 201 ? 29.045 17.296 27.158 1.00 43.72 201 GLY A CA 1
ATOM 1633 C C . GLY A 1 201 ? 28.945 18.031 28.482 1.00 43.72 201 GLY A C 1
ATOM 1634 O O . GLY A 1 201 ? 28.291 19.069 28.551 1.00 43.72 201 GLY A O 1
ATOM 1635 N N . ASN A 1 202 ? 29.534 17.455 29.528 1.00 43.88 202 ASN A N 1
ATOM 1636 C CA . ASN A 1 202 ? 29.739 18.104 30.815 1.00 43.88 202 ASN A CA 1
ATOM 1637 C C . ASN A 1 202 ? 30.531 19.401 30.599 1.00 43.88 202 ASN A C 1
ATOM 1639 O O . ASN A 1 202 ? 31.754 19.431 30.715 1.00 43.88 202 ASN A O 1
ATOM 1643 N N . THR A 1 203 ? 29.848 20.495 30.285 1.00 45.59 203 THR A N 1
ATOM 1644 C CA . THR A 1 203 ? 30.366 21.830 30.547 1.00 45.59 203 THR A CA 1
ATOM 1645 C C . THR A 1 203 ? 30.017 22.157 31.987 1.00 45.59 203 THR A C 1
ATOM 1647 O O . THR A 1 203 ? 28.917 22.614 32.286 1.00 45.59 203 THR A O 1
ATOM 1650 N N . ASN A 1 204 ? 30.976 21.892 32.876 1.00 46.59 204 ASN A N 1
ATOM 1651 C CA . ASN A 1 204 ? 31.016 22.397 34.243 1.00 46.59 204 ASN A CA 1
ATOM 1652 C C . ASN A 1 204 ? 30.955 23.933 34.225 1.00 46.59 204 ASN A C 1
ATOM 1654 O O . ASN A 1 204 ? 31.986 24.601 34.187 1.00 46.59 204 ASN A O 1
ATOM 1658 N N . ARG A 1 205 ? 29.749 24.498 34.221 1.00 47.88 205 ARG A N 1
ATOM 1659 C CA . ARG A 1 205 ? 29.465 25.888 34.599 1.00 47.88 205 ARG A CA 1
ATOM 1660 C C . ARG A 1 205 ? 28.124 25.924 35.319 1.00 47.88 205 ARG A C 1
ATOM 1662 O O . ARG A 1 205 ? 27.128 26.406 34.797 1.00 47.88 205 ARG A O 1
ATOM 1669 N N . GLN A 1 206 ? 28.123 25.361 36.518 1.00 41.66 206 GLN A N 1
ATOM 1670 C CA . GLN A 1 206 ? 27.088 25.582 37.516 1.00 41.66 206 GLN A CA 1
ATOM 1671 C C . GLN A 1 206 ? 27.779 26.256 38.699 1.00 41.66 206 GLN A C 1
ATOM 1673 O O . GLN A 1 206 ? 28.278 25.596 39.603 1.00 41.66 206 GLN A O 1
ATOM 1678 N N . GLN A 1 207 ? 27.893 27.577 38.623 1.00 45.84 207 GLN A N 1
ATOM 1679 C CA . GLN A 1 207 ? 28.075 28.425 39.789 1.00 45.84 207 GLN A CA 1
ATOM 1680 C C . GLN A 1 207 ? 27.199 29.662 39.591 1.00 45.84 207 GLN A C 1
ATOM 1682 O O . GLN A 1 207 ? 27.251 30.308 38.545 1.00 45.84 207 GLN A O 1
ATOM 1687 N N . ASP A 1 208 ? 26.391 29.901 40.620 1.00 49.06 208 ASP A N 1
ATOM 1688 C CA . ASP A 1 208 ? 25.789 31.174 41.007 1.00 49.06 208 ASP A CA 1
ATOM 1689 C C . ASP A 1 208 ? 24.553 31.659 40.240 1.00 49.06 208 ASP A C 1
ATOM 1691 O O . ASP A 1 208 ? 24.634 32.649 39.529 1.00 49.06 208 ASP A O 1
ATOM 1695 N N . VAL A 1 209 ? 23.386 31.037 40.486 1.00 47.41 209 VAL A N 1
ATOM 1696 C CA . VAL A 1 209 ? 22.118 31.767 40.733 1.00 47.41 209 VAL A CA 1
ATOM 1697 C C . VAL A 1 209 ? 21.199 30.900 41.614 1.00 47.41 209 VAL A C 1
ATOM 1699 O O . VAL A 1 209 ? 20.293 30.228 41.131 1.00 47.41 209 VAL A O 1
ATOM 1702 N N . GLU A 1 210 ? 21.431 30.909 42.925 1.00 48.88 210 GLU A N 1
ATOM 1703 C CA . GLU A 1 210 ? 20.440 30.510 43.931 1.00 48.88 210 GLU A CA 1
ATOM 1704 C C . GLU A 1 210 ? 20.033 31.782 44.684 1.00 48.88 210 GLU A C 1
ATOM 1706 O O . GLU A 1 210 ? 20.773 32.271 45.532 1.00 48.88 210 GLU A O 1
ATOM 1711 N N . SER A 1 211 ? 18.890 32.377 44.340 1.00 48.09 211 SER A N 1
ATOM 1712 C CA . SER A 1 211 ? 18.033 33.037 45.333 1.00 48.09 211 SER A CA 1
ATOM 1713 C C . SER A 1 211 ? 16.666 33.396 44.748 1.00 48.09 211 SER A C 1
ATOM 1715 O O . SER A 1 211 ? 16.560 34.038 43.708 1.00 48.09 211 SER A O 1
ATOM 1717 N N . ALA A 1 212 ? 15.648 32.986 45.508 1.00 52.28 212 ALA A N 1
ATOM 1718 C CA . ALA A 1 212 ? 14.282 33.493 45.543 1.00 52.28 212 ALA A CA 1
ATOM 1719 C C . ALA A 1 212 ? 13.423 33.308 44.285 1.00 52.28 212 ALA A C 1
ATOM 1721 O O . ALA A 1 212 ? 13.337 34.218 43.478 1.00 52.28 212 ALA A O 1
ATOM 1722 N N . TYR A 1 213 ? 12.687 32.193 44.209 1.00 48.69 213 TYR A N 1
ATOM 1723 C CA . TYR A 1 213 ? 11.244 32.222 43.922 1.00 48.69 213 TYR A CA 1
ATOM 1724 C C . TYR A 1 213 ? 10.577 30.994 44.559 1.00 48.69 213 TYR A C 1
ATOM 1726 O O . TYR A 1 213 ? 10.879 29.854 44.210 1.00 48.69 213 TYR A O 1
ATOM 1734 N N . GLU A 1 214 ? 9.710 31.258 45.537 1.00 46.88 214 GLU A N 1
ATOM 1735 C CA . GLU A 1 214 ? 8.796 30.294 46.149 1.00 46.88 214 GLU A CA 1
ATOM 1736 C C . GLU A 1 214 ? 7.596 30.028 45.220 1.00 46.88 214 GLU A C 1
ATOM 1738 O O . GLU A 1 214 ? 7.030 30.949 44.635 1.00 46.88 214 GLU A O 1
ATOM 1743 N N . ASP A 1 215 ? 7.252 28.743 45.111 1.00 51.16 215 ASP A N 1
ATOM 1744 C CA . ASP A 1 215 ? 5.936 28.140 44.872 1.00 51.16 215 ASP A CA 1
ATOM 1745 C C . ASP A 1 215 ? 4.922 28.825 43.938 1.00 51.16 215 ASP A C 1
ATOM 1747 O O . ASP A 1 215 ? 4.068 29.597 44.364 1.00 51.16 215 ASP A O 1
ATOM 1751 N N . THR A 1 216 ? 4.846 28.324 42.698 1.00 53.16 216 THR A N 1
ATOM 1752 C CA . THR A 1 216 ? 3.555 27.964 42.077 1.00 53.16 216 THR A CA 1
ATOM 1753 C C . THR A 1 216 ? 3.710 26.706 41.209 1.00 53.16 216 THR A C 1
ATOM 1755 O O . THR A 1 216 ? 4.546 26.629 40.310 1.00 53.16 216 THR A O 1
ATOM 1758 N N . VAL A 1 217 ? 2.888 25.683 41.471 1.00 55.88 217 VAL A N 1
ATOM 1759 C CA . VAL A 1 217 ? 2.875 24.396 40.740 1.00 55.88 217 VAL A CA 1
ATOM 1760 C C . VAL A 1 217 ? 2.510 24.574 39.252 1.00 55.88 217 VAL A C 1
ATOM 1762 O O . VAL A 1 217 ? 2.864 23.739 38.422 1.00 55.88 217 VAL A O 1
ATOM 1765 N N . GLU A 1 218 ? 1.880 25.692 38.883 1.00 55.38 218 GLU A N 1
ATOM 1766 C CA . GLU A 1 218 ? 1.491 26.001 37.499 1.00 55.38 218 GLU A CA 1
ATOM 1767 C C . GLU A 1 218 ? 2.680 26.337 36.576 1.00 55.38 218 GLU A C 1
ATOM 1769 O O . GLU A 1 218 ? 2.617 26.069 35.372 1.00 55.38 218 GLU A O 1
ATOM 1774 N N . ASP A 1 219 ? 3.801 26.838 37.107 1.00 54.56 219 ASP A N 1
ATOM 1775 C CA . ASP A 1 219 ? 4.943 27.244 36.274 1.00 54.56 219 ASP A CA 1
ATOM 1776 C C . ASP A 1 219 ? 5.831 26.069 35.830 1.00 54.56 219 ASP A C 1
ATOM 1778 O O . ASP A 1 219 ? 6.466 26.138 34.771 1.00 54.56 219 ASP A O 1
ATOM 1782 N N . GLN A 1 220 ? 5.824 24.938 36.548 1.00 55.81 220 GLN A N 1
ATOM 1783 C CA . GLN A 1 220 ? 6.556 23.738 36.116 1.00 55.81 220 GLN A CA 1
ATOM 1784 C C . GLN A 1 220 ? 5.943 23.096 34.865 1.00 55.81 220 GLN A C 1
ATOM 1786 O O . GLN A 1 220 ? 6.673 22.639 33.977 1.00 55.81 220 GLN A O 1
ATOM 1791 N N . ASP A 1 221 ? 4.613 23.090 34.751 1.00 55.25 221 ASP A N 1
ATOM 1792 C CA . ASP A 1 221 ? 3.939 22.585 33.556 1.00 55.25 221 ASP A CA 1
ATOM 1793 C C . ASP A 1 221 ? 4.075 23.564 32.385 1.00 55.25 221 ASP A C 1
ATOM 1795 O O . ASP A 1 221 ? 4.304 23.140 31.248 1.00 55.25 221 ASP A O 1
ATOM 1799 N N . ARG A 1 222 ? 4.081 24.875 32.652 1.00 53.31 222 ARG A N 1
ATOM 1800 C CA . ARG A 1 222 ? 4.341 25.903 31.635 1.00 53.31 222 ARG A CA 1
ATOM 1801 C C . ARG A 1 222 ? 5.765 25.822 31.072 1.00 53.31 222 ARG A C 1
ATOM 1803 O O . ARG A 1 222 ? 5.950 25.899 29.855 1.00 53.31 222 ARG A O 1
ATOM 1810 N N . MET A 1 223 ? 6.757 25.555 31.923 1.00 51.41 223 MET A N 1
ATOM 1811 C CA . MET A 1 223 ? 8.137 25.274 31.510 1.00 51.41 223 MET A CA 1
ATOM 1812 C C . MET A 1 223 ? 8.251 23.989 30.677 1.00 51.41 223 MET A C 1
ATOM 1814 O O . MET A 1 223 ? 8.942 23.993 29.660 1.00 51.41 223 MET A O 1
ATOM 1818 N N . LYS A 1 224 ? 7.528 22.908 31.014 1.00 53.19 224 LYS A N 1
ATOM 1819 C CA . LYS A 1 224 ? 7.486 21.688 30.175 1.00 53.19 224 LYS A CA 1
ATOM 1820 C C . LYS A 1 224 ? 6.885 21.940 28.789 1.00 53.19 224 LYS A C 1
ATOM 1822 O O . LYS A 1 224 ? 7.346 21.340 27.816 1.00 53.19 224 LYS A O 1
ATOM 1827 N N . TYR A 1 225 ? 5.884 22.814 28.682 1.00 50.53 225 TYR A N 1
ATOM 1828 C CA . TYR A 1 225 ? 5.305 23.205 27.393 1.00 50.53 225 TYR A CA 1
ATOM 1829 C C . TYR A 1 225 ? 6.269 24.063 26.557 1.00 50.53 225 TYR A C 1
ATOM 1831 O O . TYR A 1 225 ? 6.425 23.799 25.365 1.00 50.53 225 TYR A O 1
ATOM 1839 N N . LEU A 1 226 ? 6.983 25.008 27.177 1.00 48.16 226 LEU A N 1
ATOM 1840 C CA . LEU A 1 226 ? 7.989 25.840 26.497 1.00 48.16 226 LEU A CA 1
ATOM 1841 C C . LEU A 1 226 ? 9.239 25.046 26.071 1.00 48.16 226 LEU A C 1
ATOM 1843 O O . LEU A 1 226 ? 9.812 25.295 25.011 1.00 48.16 226 LEU A O 1
ATOM 1847 N N . LEU A 1 227 ? 9.635 24.031 26.847 1.00 50.03 227 LEU A N 1
ATOM 1848 C CA . LEU A 1 227 ? 10.7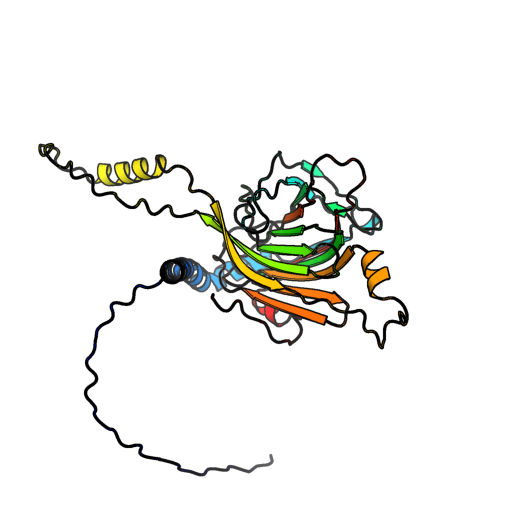08 23.100 26.478 1.00 50.03 227 LEU A CA 1
ATOM 1849 C C . LEU A 1 227 ? 10.318 22.168 25.318 1.00 50.03 227 LEU A C 1
ATOM 1851 O O . LEU A 1 227 ? 11.191 21.765 24.550 1.00 50.03 227 LEU A O 1
ATOM 1855 N N . LYS A 1 228 ? 9.026 21.854 25.142 1.00 48.59 228 LYS A N 1
ATOM 1856 C CA . LYS A 1 228 ? 8.532 21.122 23.962 1.00 48.59 228 LYS A CA 1
ATOM 1857 C C . LYS A 1 228 ? 8.448 21.998 22.711 1.00 48.59 228 LYS A C 1
ATOM 1859 O O . LYS A 1 228 ? 8.683 21.487 21.622 1.00 48.59 228 LYS A O 1
ATOM 1864 N N . SER A 1 229 ? 8.159 23.296 22.837 1.00 47.25 229 SER A N 1
ATOM 1865 C CA . SER A 1 229 ? 7.990 24.185 21.674 1.00 47.25 229 SER A CA 1
ATOM 1866 C C . SER A 1 229 ? 9.295 24.593 20.979 1.00 47.25 229 SER A C 1
ATOM 1868 O O . SER A 1 229 ? 9.238 25.097 19.864 1.00 47.25 229 SER A O 1
ATOM 1870 N N . ASN A 1 230 ? 10.460 24.355 21.597 1.00 45.19 230 ASN A N 1
ATOM 1871 C CA . ASN A 1 230 ? 11.778 24.652 21.014 1.00 45.19 230 ASN A CA 1
ATOM 1872 C C . ASN A 1 230 ? 12.532 23.412 20.505 1.00 45.19 230 ASN A C 1
ATOM 1874 O O . ASN A 1 230 ? 13.704 23.511 20.135 1.00 45.19 230 ASN A O 1
ATOM 1878 N N . GLN A 1 231 ? 11.895 22.239 20.476 1.00 51.78 231 GLN A N 1
ATOM 1879 C CA . GLN A 1 231 ? 12.502 21.078 19.837 1.00 51.78 231 GLN A CA 1
ATOM 1880 C C . GLN A 1 231 ? 12.444 21.269 18.323 1.00 51.78 231 GLN A C 1
ATOM 1882 O O . GLN A 1 231 ? 11.375 21.240 17.715 1.00 51.78 231 GLN A O 1
ATOM 1887 N N . VAL A 1 232 ? 13.615 21.485 17.719 1.00 54.94 232 VAL A N 1
ATOM 1888 C CA . VAL A 1 232 ? 13.785 21.375 16.268 1.00 54.94 232 VAL A CA 1
ATOM 1889 C C . VAL A 1 232 ? 13.191 20.024 15.855 1.00 54.94 232 VAL A C 1
ATOM 1891 O O . VAL A 1 232 ? 13.562 19.024 16.478 1.00 54.94 232 VAL A O 1
ATOM 1894 N N . PRO A 1 233 ? 12.273 19.975 14.868 1.00 58.38 233 PRO A N 1
ATOM 1895 C CA . PRO A 1 233 ? 11.678 18.725 14.417 1.00 58.38 233 PRO A CA 1
ATOM 1896 C C . PRO A 1 233 ? 12.782 17.698 14.173 1.00 58.38 233 PRO A C 1
ATOM 1898 O O . PRO A 1 233 ? 13.707 17.956 13.397 1.00 58.38 233 PRO A O 1
ATOM 1901 N N . GLY A 1 234 ? 12.725 16.577 14.895 1.00 64.62 234 GLY A N 1
ATOM 1902 C CA . GLY A 1 234 ? 13.731 15.530 14.790 1.00 64.62 234 GLY A CA 1
ATOM 1903 C C . GLY A 1 234 ? 13.855 15.061 13.342 1.00 64.62 234 GLY A C 1
ATOM 1904 O O . GLY A 1 234 ? 12.859 14.920 12.633 1.00 64.62 234 GLY A O 1
ATOM 1905 N N . GLU A 1 235 ? 15.084 14.831 12.882 1.00 72.50 235 GLU A N 1
ATOM 1906 C CA . GLU A 1 235 ? 15.327 14.273 11.553 1.00 72.50 235 GLU A CA 1
ATOM 1907 C C . GLU A 1 235 ? 14.605 12.915 11.446 1.00 72.50 235 GLU A C 1
ATOM 1909 O O . GLU A 1 235 ? 14.848 12.010 12.241 1.00 72.50 235 GLU A O 1
ATOM 1914 N N . MET A 1 236 ? 13.683 12.756 10.497 1.00 69.56 236 MET A N 1
ATOM 1915 C CA . MET A 1 236 ? 12.978 11.486 10.305 1.00 69.56 236 MET A CA 1
ATOM 1916 C C . MET A 1 236 ? 13.899 10.484 9.603 1.00 69.56 236 MET A C 1
ATOM 1918 O O . MET A 1 236 ? 14.403 10.764 8.516 1.00 69.56 236 MET A O 1
ATOM 1922 N N . GLN A 1 237 ? 14.070 9.293 10.174 1.00 70.50 237 GLN A N 1
ATOM 1923 C CA . GLN A 1 237 ? 14.844 8.205 9.580 1.00 70.50 237 GLN A CA 1
ATOM 1924 C C . GLN A 1 237 ? 13.938 7.025 9.235 1.00 70.50 237 GLN A C 1
ATOM 1926 O O . GLN A 1 237 ? 13.080 6.629 10.022 1.00 70.50 237 GLN A O 1
ATOM 1931 N N . PHE A 1 238 ? 14.149 6.414 8.070 1.00 70.88 238 PHE A N 1
ATOM 1932 C CA . PHE A 1 238 ? 13.469 5.168 7.740 1.00 70.88 238 PHE A CA 1
ATOM 1933 C C . PHE A 1 238 ? 14.028 4.008 8.574 1.00 70.88 238 PHE A C 1
ATOM 1935 O O . PHE A 1 238 ? 15.224 3.720 8.527 1.00 70.88 238 PHE A O 1
ATOM 1942 N N . LYS A 1 239 ? 13.164 3.323 9.328 1.00 72.62 239 LYS A N 1
ATOM 1943 C CA . LYS A 1 239 ? 13.511 2.119 10.085 1.00 72.62 239 LYS A CA 1
ATOM 1944 C C . LYS A 1 239 ? 12.984 0.891 9.360 1.00 72.62 239 LYS A C 1
ATOM 1946 O O . LYS A 1 239 ? 11.773 0.697 9.256 1.00 72.62 239 LYS A O 1
ATOM 1951 N N . PHE A 1 240 ? 13.903 0.047 8.903 1.00 69.81 240 PHE A N 1
ATOM 1952 C CA . PHE A 1 240 ? 13.574 -1.260 8.348 1.00 69.81 240 PHE A CA 1
ATOM 1953 C C . PHE A 1 240 ? 13.112 -2.209 9.449 1.00 69.81 240 PHE A C 1
ATOM 1955 O O . PHE A 1 240 ? 13.733 -2.305 10.507 1.00 69.81 240 PHE A O 1
ATOM 1962 N N . PHE A 1 241 ? 12.042 -2.941 9.169 1.00 65.75 241 PHE A N 1
ATOM 1963 C CA . PHE A 1 241 ? 11.620 -4.085 9.973 1.00 65.75 241 PHE A CA 1
ATOM 1964 C C . PHE A 1 241 ? 12.045 -5.397 9.332 1.00 65.75 241 PHE A C 1
ATOM 1966 O O . PHE A 1 241 ? 12.435 -6.328 10.030 1.00 65.75 241 PHE A O 1
ATOM 1973 N N . LYS A 1 242 ? 11.982 -5.460 7.999 1.00 68.56 242 LYS A N 1
ATOM 1974 C CA . LYS A 1 242 ? 12.454 -6.591 7.206 1.00 68.56 242 LYS A CA 1
ATOM 1975 C C . LYS A 1 242 ? 12.728 -6.142 5.782 1.00 68.56 242 LYS A C 1
ATOM 1977 O O . LYS A 1 242 ? 11.954 -5.381 5.202 1.00 68.56 242 LYS A O 1
ATOM 1982 N N . ASN A 1 243 ? 13.818 -6.647 5.226 1.00 71.38 243 ASN A N 1
ATOM 1983 C CA . ASN A 1 243 ? 14.135 -6.544 3.814 1.00 71.38 243 ASN A CA 1
ATOM 1984 C C . ASN A 1 243 ? 14.294 -7.971 3.294 1.00 71.38 243 ASN A C 1
ATOM 1986 O O . ASN A 1 243 ? 15.213 -8.666 3.720 1.00 71.38 243 ASN A O 1
ATOM 1990 N N . GLN A 1 244 ? 13.371 -8.411 2.445 1.00 73.88 244 GLN A N 1
ATOM 1991 C CA . GLN A 1 244 ? 13.393 -9.757 1.891 1.00 73.88 244 GLN A CA 1
ATOM 1992 C C . GLN A 1 244 ? 13.560 -9.680 0.379 1.00 73.88 244 GLN A C 1
ATOM 1994 O O . GLN A 1 244 ? 12.724 -9.110 -0.329 1.00 73.88 244 GLN A O 1
ATOM 1999 N N . GLU A 1 245 ? 14.639 -10.282 -0.111 1.00 71.69 245 GLU A N 1
ATOM 2000 C CA . GLU A 1 245 ? 14.787 -10.557 -1.533 1.00 71.69 245 GLU A CA 1
ATOM 2001 C C . GLU A 1 245 ? 13.820 -11.680 -1.914 1.00 71.69 245 GLU A C 1
ATOM 2003 O O . GLU A 1 245 ? 13.820 -12.744 -1.287 1.00 71.69 245 GLU A O 1
ATOM 2008 N N . ILE A 1 246 ? 12.996 -11.447 -2.937 1.00 66.81 246 ILE A N 1
ATOM 2009 C CA . ILE A 1 246 ? 12.323 -12.535 -3.639 1.00 66.81 246 ILE A CA 1
ATOM 2010 C C . ILE A 1 246 ? 13.317 -13.012 -4.699 1.00 66.81 246 ILE A C 1
ATOM 2012 O O . ILE A 1 246 ? 13.589 -12.251 -5.637 1.00 66.81 246 ILE A O 1
ATOM 2016 N N . PRO A 1 247 ? 13.903 -14.216 -4.543 1.00 58.38 247 PRO A N 1
ATOM 2017 C CA . PRO A 1 247 ? 14.922 -14.696 -5.460 1.00 58.38 247 PRO A CA 1
ATOM 2018 C C . PRO A 1 247 ? 14.377 -14.792 -6.882 1.00 58.38 247 PRO A C 1
ATOM 2020 O O . PRO A 1 247 ? 13.174 -14.932 -7.110 1.00 58.38 247 PRO A O 1
ATOM 2023 N N . GLU A 1 248 ? 15.304 -14.733 -7.834 1.00 58.31 248 GLU A N 1
ATOM 2024 C CA . GLU A 1 248 ? 15.030 -14.868 -9.256 1.00 58.31 248 GLU A CA 1
ATOM 2025 C C . GLU A 1 248 ? 14.274 -16.176 -9.502 1.00 58.31 248 GLU A C 1
ATOM 2027 O O . GLU A 1 248 ? 14.787 -17.280 -9.294 1.00 58.31 248 GLU A O 1
ATOM 2032 N N . PHE A 1 249 ? 13.017 -16.067 -9.923 1.00 54.19 249 PHE A N 1
ATOM 2033 C CA . PHE A 1 249 ? 12.351 -17.213 -10.502 1.00 54.19 249 PHE A CA 1
ATOM 2034 C C . PHE A 1 249 ? 12.849 -17.286 -11.928 1.00 54.19 249 PHE A C 1
ATOM 2036 O O . PHE A 1 249 ? 12.313 -16.629 -12.816 1.00 54.19 249 PHE A O 1
ATOM 2043 N N . PHE A 1 250 ? 13.909 -18.068 -12.128 1.00 49.25 250 PHE A N 1
ATOM 2044 C CA . PHE A 1 250 ? 14.226 -18.551 -13.459 1.00 49.25 250 PHE A CA 1
ATOM 2045 C C . PHE A 1 250 ? 12.919 -19.002 -14.110 1.00 49.25 250 PHE A C 1
ATOM 2047 O O . PHE A 1 250 ? 12.117 -19.704 -13.472 1.00 49.25 250 PHE A O 1
ATOM 2054 N N . TYR A 1 251 ? 12.721 -18.589 -15.365 1.00 52.06 251 TYR A N 1
ATOM 2055 C CA . TYR A 1 251 ? 11.864 -19.320 -16.288 1.00 52.06 251 TYR A CA 1
ATOM 2056 C C . TYR A 1 251 ? 12.067 -20.800 -16.002 1.00 52.06 251 TYR A C 1
ATOM 2058 O O . TYR A 1 251 ? 13.209 -21.252 -15.858 1.00 52.06 251 TYR A O 1
ATOM 2066 N N . ASN A 1 252 ? 10.980 -21.531 -15.814 1.00 46.56 252 ASN A N 1
ATOM 2067 C CA . ASN A 1 252 ? 11.115 -22.954 -15.606 1.00 46.56 252 ASN A CA 1
ATOM 2068 C C . ASN A 1 252 ? 11.663 -23.510 -16.923 1.00 46.56 252 ASN A C 1
ATOM 2070 O O . ASN A 1 252 ? 10.921 -23.606 -17.891 1.00 46.56 252 ASN A O 1
ATOM 2074 N N . LEU A 1 253 ? 12.965 -23.807 -16.970 1.00 49.28 253 LEU A N 1
ATOM 2075 C CA . LEU A 1 253 ? 13.654 -24.245 -18.187 1.00 49.28 253 LEU A CA 1
ATOM 2076 C C . LEU A 1 253 ? 13.022 -25.515 -18.776 1.00 49.28 253 LEU A C 1
ATOM 2078 O O . LEU A 1 253 ? 13.151 -25.757 -19.974 1.00 49.28 253 LEU A O 1
ATOM 2082 N N . ASP A 1 254 ? 12.312 -26.278 -17.941 1.00 49.31 254 ASP A N 1
ATOM 2083 C CA . ASP A 1 254 ? 11.652 -27.524 -18.305 1.00 49.31 254 ASP A CA 1
ATOM 2084 C C . ASP A 1 254 ? 10.211 -27.312 -18.806 1.00 49.31 254 ASP A C 1
ATOM 2086 O O . ASP A 1 254 ? 9.729 -28.096 -19.622 1.00 49.31 254 ASP A O 1
ATOM 2090 N N . THR A 1 255 ? 9.493 -26.277 -18.340 1.00 52.56 255 THR A N 1
ATOM 2091 C CA . THR A 1 255 ? 8.082 -26.040 -18.726 1.00 52.56 255 THR A CA 1
ATOM 2092 C C . THR A 1 255 ? 7.867 -24.840 -19.629 1.00 52.56 255 THR A C 1
ATOM 2094 O O . THR A 1 255 ? 6.890 -24.797 -20.375 1.00 52.56 255 THR A O 1
ATOM 2097 N N . ASP A 1 256 ? 8.746 -23.853 -19.553 1.00 53.25 256 ASP A N 1
ATOM 2098 C CA . ASP A 1 256 ? 8.709 -22.696 -20.421 1.00 53.25 256 ASP A CA 1
ATOM 2099 C C . ASP A 1 256 ? 9.520 -23.078 -21.662 1.00 53.25 256 ASP A C 1
ATOM 2101 O O . ASP A 1 256 ? 10.708 -23.369 -21.561 1.00 53.25 256 ASP A O 1
ATOM 2105 N N . GLN A 1 257 ? 8.887 -23.120 -22.841 1.00 51.91 257 GLN A N 1
ATOM 2106 C CA . GLN A 1 257 ? 9.488 -23.548 -24.121 1.00 51.91 257 GLN A CA 1
ATOM 2107 C C . GLN A 1 257 ? 10.629 -22.631 -24.630 1.00 51.91 257 GLN A C 1
ATOM 2109 O O . GLN A 1 257 ? 10.862 -22.496 -25.830 1.00 51.91 257 GLN A O 1
ATOM 2114 N N . TYR A 1 258 ? 11.373 -21.974 -23.746 1.00 52.34 258 TYR A N 1
ATOM 2115 C CA . TYR A 1 258 ? 12.474 -21.072 -24.058 1.00 52.34 258 TYR A CA 1
ATOM 2116 C C . TYR A 1 258 ? 13.814 -21.803 -23.972 1.00 52.34 258 TYR A C 1
ATOM 2118 O O . TYR A 1 258 ? 14.750 -21.374 -23.303 1.00 52.34 258 TYR A O 1
ATOM 2126 N N . LEU A 1 259 ? 13.918 -22.908 -24.707 1.00 50.66 259 LEU A N 1
ATOM 2127 C CA . LEU A 1 259 ? 15.054 -23.833 -24.686 1.00 50.66 259 LEU A CA 1
ATOM 2128 C C . LEU A 1 259 ? 16.374 -23.272 -25.245 1.00 50.66 259 LEU A C 1
ATOM 2130 O O . LEU A 1 259 ? 17.343 -24.021 -25.332 1.00 50.66 259 LEU A O 1
ATOM 2134 N N . LYS A 1 260 ? 16.460 -21.995 -25.658 1.00 53.44 260 LYS A N 1
ATOM 2135 C CA . LYS A 1 260 ? 17.681 -21.498 -26.321 1.00 53.44 260 LYS A CA 1
ATOM 2136 C C . LYS A 1 260 ? 18.268 -20.164 -25.865 1.00 53.44 260 LYS A C 1
ATOM 2138 O O . LYS A 1 260 ? 19.416 -19.948 -26.225 1.00 53.44 260 LYS A O 1
ATOM 2143 N N . GLN A 1 261 ? 17.598 -19.307 -25.078 1.00 55.78 261 GLN A N 1
ATOM 2144 C CA . GLN A 1 261 ? 18.198 -18.021 -24.633 1.00 55.78 261 GLN A CA 1
ATOM 2145 C C . GLN A 1 261 ? 17.427 -17.281 -23.498 1.00 55.78 261 GLN A C 1
ATOM 2147 O O . GLN A 1 261 ? 16.989 -16.142 -23.673 1.00 55.78 261 GLN A O 1
ATOM 2152 N N . PRO A 1 262 ? 17.267 -17.872 -22.297 1.00 54.66 262 PRO A N 1
ATOM 2153 C CA . PRO A 1 262 ? 16.506 -17.256 -21.197 1.00 54.66 262 PRO A CA 1
ATOM 2154 C C . PRO A 1 262 ? 17.066 -15.894 -20.750 1.00 54.66 262 PRO A C 1
ATOM 2156 O O . PRO A 1 262 ? 16.310 -14.958 -20.503 1.00 54.66 262 PRO A O 1
ATOM 2159 N N . GLN A 1 263 ? 18.397 -15.755 -20.706 1.00 55.66 263 GLN A N 1
ATOM 2160 C CA . GLN A 1 263 ? 19.066 -14.513 -20.302 1.00 55.66 263 GLN A CA 1
ATOM 2161 C C . GLN A 1 263 ? 18.857 -13.370 -21.303 1.00 55.66 263 GLN A C 1
ATOM 2163 O O . GLN A 1 263 ? 18.634 -12.237 -20.891 1.00 55.66 263 GLN A O 1
ATOM 2168 N N . GLN A 1 264 ? 18.872 -13.650 -22.610 1.00 54.84 264 GLN A N 1
ATOM 2169 C CA . GLN A 1 264 ? 18.687 -12.606 -23.625 1.00 54.84 264 GLN A CA 1
ATOM 2170 C C . GLN A 1 264 ? 17.247 -12.091 -23.656 1.00 54.84 264 GLN A C 1
ATOM 2172 O O . GLN A 1 264 ? 17.035 -10.905 -23.884 1.00 54.84 264 GLN A O 1
ATOM 2177 N N . LYS A 1 265 ? 16.255 -12.943 -23.367 1.00 54.66 265 LYS A N 1
ATOM 2178 C CA . LYS A 1 265 ? 14.860 -12.496 -23.287 1.00 54.66 265 LYS A CA 1
ATOM 2179 C C . LYS A 1 265 ? 14.539 -11.789 -21.965 1.00 54.66 265 LYS A C 1
ATOM 2181 O O . LYS A 1 265 ? 13.840 -10.786 -21.993 1.00 54.66 265 LYS A O 1
ATOM 2186 N N . ALA A 1 266 ? 15.124 -12.218 -20.842 1.00 53.75 266 ALA A N 1
ATOM 2187 C CA . ALA A 1 266 ? 15.075 -11.460 -19.584 1.00 53.75 266 ALA A CA 1
ATOM 2188 C C . ALA A 1 266 ? 15.689 -10.054 -19.726 1.00 53.75 266 ALA A C 1
ATOM 2190 O O . ALA A 1 266 ? 15.206 -9.108 -19.110 1.00 53.75 266 ALA A O 1
ATOM 2191 N N . GLN A 1 267 ? 16.731 -9.919 -20.557 1.00 54.94 267 GLN A N 1
ATOM 2192 C CA . GLN A 1 267 ? 17.313 -8.630 -20.946 1.00 54.94 267 GLN A CA 1
ATOM 2193 C C . GLN A 1 267 ? 16.432 -7.850 -21.940 1.00 54.94 267 GLN A C 1
ATOM 2195 O O . GLN A 1 267 ? 16.425 -6.623 -21.903 1.00 54.94 267 GLN A O 1
ATOM 2200 N N . GLN A 1 268 ? 15.677 -8.525 -22.818 1.00 60.34 268 GLN A N 1
ATOM 2201 C CA . GLN A 1 268 ? 14.718 -7.874 -23.728 1.00 60.34 268 GLN A CA 1
ATOM 2202 C C . GLN A 1 268 ? 13.457 -7.379 -23.004 1.00 60.34 268 GLN A C 1
ATOM 2204 O O . GLN A 1 268 ? 12.902 -6.343 -23.369 1.00 60.34 268 GLN A O 1
ATOM 2209 N N . GLU A 1 269 ? 12.997 -8.100 -21.984 1.00 67.19 269 GLU A N 1
ATOM 2210 C CA . GLU A 1 269 ? 11.824 -7.764 -21.182 1.00 67.19 269 GLU A CA 1
ATOM 2211 C C . GLU A 1 269 ? 12.270 -7.197 -19.827 1.00 67.19 269 GLU A C 1
ATOM 2213 O O . GLU A 1 269 ? 12.210 -7.875 -18.810 1.00 67.19 269 GLU A O 1
ATOM 2218 N N . ASP A 1 270 ? 12.709 -5.932 -19.785 1.00 82.31 270 ASP A N 1
ATOM 2219 C CA . ASP A 1 270 ? 13.123 -5.241 -18.546 1.00 82.31 270 ASP A CA 1
ATOM 2220 C C . ASP A 1 270 ? 11.926 -4.854 -17.644 1.00 82.31 270 ASP A C 1
ATOM 2222 O O . ASP A 1 270 ? 11.779 -3.716 -17.185 1.00 82.31 270 ASP A O 1
ATOM 2226 N N . PHE A 1 271 ? 11.021 -5.800 -17.393 1.00 87.94 271 PHE A N 1
ATOM 2227 C CA . PHE A 1 271 ? 9.888 -5.629 -16.493 1.00 87.94 271 PHE A CA 1
ATOM 2228 C C . PHE A 1 271 ? 9.580 -6.878 -15.686 1.00 87.94 271 PHE A C 1
ATOM 2230 O O . PHE A 1 271 ? 9.836 -7.978 -16.146 1.00 87.94 271 PHE A O 1
ATOM 2237 N N . VAL A 1 272 ? 8.966 -6.688 -14.517 1.00 88.62 272 VAL A N 1
ATOM 2238 C CA . VAL A 1 272 ? 8.415 -7.759 -13.682 1.00 88.62 272 VAL A CA 1
ATOM 2239 C C . VAL A 1 272 ? 6.943 -7.461 -13.420 1.00 88.62 272 VAL A C 1
ATOM 2241 O O . VAL A 1 272 ? 6.607 -6.383 -12.919 1.00 88.62 272 VAL A O 1
ATOM 2244 N N . ASP A 1 273 ? 6.067 -8.404 -13.758 1.00 91.56 273 ASP A N 1
ATOM 2245 C CA . ASP A 1 273 ? 4.674 -8.392 -13.313 1.00 91.56 273 ASP A CA 1
ATOM 2246 C C . ASP A 1 273 ? 4.570 -8.955 -11.893 1.00 91.56 273 ASP A C 1
ATOM 2248 O O . ASP A 1 273 ? 5.256 -9.910 -11.533 1.00 91.56 273 ASP A O 1
ATOM 2252 N N . PHE A 1 274 ? 3.706 -8.359 -11.076 1.00 92.50 274 PHE A N 1
ATOM 2253 C CA . PHE A 1 274 ? 3.454 -8.826 -9.720 1.00 92.50 274 PHE A CA 1
ATOM 2254 C C . PHE A 1 274 ? 1.959 -8.856 -9.413 1.00 92.50 274 PHE A C 1
ATOM 2256 O O . PHE A 1 274 ? 1.182 -8.022 -9.887 1.00 92.50 274 PHE A O 1
ATOM 2263 N N . ASN A 1 275 ? 1.585 -9.812 -8.572 1.00 93.75 275 ASN A N 1
ATOM 2264 C CA . ASN A 1 275 ? 0.296 -9.910 -7.914 1.00 93.75 275 ASN A CA 1
ATOM 2265 C C . ASN A 1 275 ? 0.538 -9.953 -6.404 1.00 93.75 275 ASN A C 1
ATOM 2267 O O . ASN A 1 275 ? 1.261 -10.811 -5.903 1.00 93.75 275 ASN A O 1
ATOM 2271 N N . MET A 1 276 ? -0.036 -9.006 -5.683 1.00 93.19 276 MET A N 1
ATOM 2272 C CA . MET A 1 276 ? 0.185 -8.813 -4.263 1.00 93.19 276 MET A CA 1
ATOM 2273 C C . MET A 1 276 ? -1.140 -8.820 -3.515 1.00 93.19 276 MET A C 1
ATOM 2275 O O . MET A 1 276 ? -2.096 -8.178 -3.939 1.00 93.19 276 MET A O 1
ATOM 2279 N N . VAL A 1 277 ? -1.138 -9.447 -2.343 1.00 93.50 277 VAL A N 1
ATOM 2280 C CA . VAL A 1 277 ? -2.159 -9.291 -1.311 1.00 93.50 277 VAL A CA 1
ATOM 2281 C C . VAL A 1 277 ? -1.484 -8.777 -0.048 1.00 93.50 277 VAL A C 1
ATOM 2283 O O . VAL A 1 277 ? -0.663 -9.472 0.545 1.00 93.50 277 VAL A O 1
ATOM 2286 N N . LEU A 1 278 ? -1.819 -7.563 0.372 1.00 93.50 278 LEU A N 1
ATOM 2287 C CA . LEU A 1 278 ? -1.390 -6.988 1.640 1.00 93.50 278 LEU A CA 1
ATOM 2288 C C . LEU A 1 278 ? -2.589 -6.914 2.580 1.00 93.50 278 LEU A C 1
ATOM 2290 O O . LEU A 1 278 ? -3.647 -6.413 2.206 1.00 93.50 278 LEU A O 1
ATOM 2294 N N . ILE A 1 279 ? -2.430 -7.412 3.801 1.00 93.06 279 ILE A N 1
ATOM 2295 C CA . ILE A 1 279 ? -3.428 -7.288 4.857 1.00 93.06 279 ILE A CA 1
ATOM 2296 C C . ILE A 1 279 ? -2.806 -6.532 6.021 1.00 93.06 279 ILE A C 1
ATOM 2298 O O . ILE A 1 279 ? -1.848 -7.001 6.635 1.00 93.06 279 ILE A O 1
ATOM 2302 N N . ASP A 1 280 ? -3.367 -5.368 6.323 1.00 93.00 280 ASP A N 1
ATOM 2303 C CA . ASP A 1 280 ? -3.041 -4.599 7.517 1.00 93.00 280 ASP A CA 1
ATOM 2304 C C . ASP A 1 280 ? -4.211 -4.728 8.488 1.00 93.00 280 ASP A C 1
ATOM 2306 O O . ASP A 1 280 ? -5.340 -4.342 8.179 1.00 93.00 280 ASP A O 1
ATOM 2310 N N . ASN A 1 281 ? -3.961 -5.336 9.643 1.00 90.12 281 ASN A N 1
ATOM 2311 C CA . ASN A 1 281 ? -5.009 -5.597 10.620 1.00 90.12 281 ASN A CA 1
ATOM 2312 C C . ASN A 1 281 ? -5.248 -4.434 11.596 1.00 90.12 281 ASN A C 1
ATOM 2314 O O . ASN A 1 281 ? -6.108 -4.551 12.471 1.00 90.12 281 ASN A O 1
ATOM 2318 N N . GLY A 1 282 ? -4.476 -3.351 11.460 1.00 87.44 282 GLY A N 1
ATOM 2319 C CA . GLY A 1 282 ? -4.582 -2.160 12.289 1.00 87.44 282 GLY A CA 1
ATOM 2320 C C . GLY A 1 282 ? -3.999 -2.257 13.696 1.00 87.44 282 GLY A C 1
ATOM 2321 O O . GLY A 1 282 ? -3.961 -1.246 14.398 1.00 87.44 282 GLY A O 1
ATOM 2322 N N . ASP A 1 283 ? -3.518 -3.431 14.108 1.00 86.31 283 ASP A N 1
ATOM 2323 C CA . ASP A 1 283 ? -2.795 -3.629 15.363 1.00 86.31 283 ASP A CA 1
ATOM 2324 C C . ASP A 1 283 ? -1.273 -3.579 15.127 1.00 86.31 283 ASP A C 1
ATOM 2326 O O . ASP A 1 283 ? -0.777 -2.656 14.464 1.00 86.31 283 ASP A O 1
ATOM 2330 N N . ASP A 1 284 ? -0.521 -4.537 15.658 1.00 83.50 284 ASP A N 1
ATOM 2331 C CA . ASP A 1 284 ? 0.903 -4.701 15.430 1.00 83.50 284 ASP A CA 1
ATOM 2332 C C . ASP A 1 284 ? 1.271 -5.476 14.160 1.00 83.50 284 ASP A C 1
ATOM 2334 O O .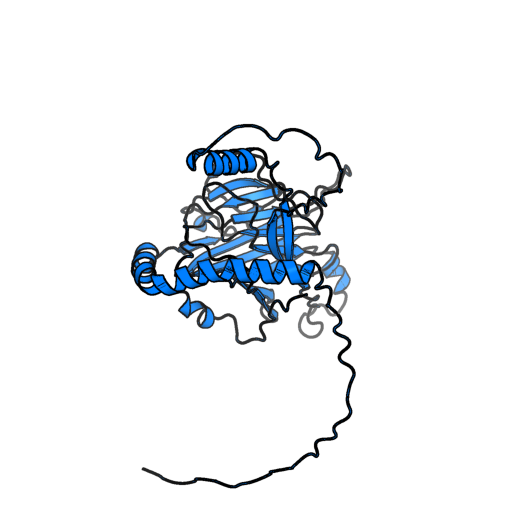 ASP A 1 284 ? 2.448 -5.440 13.777 1.00 83.50 284 ASP A O 1
ATOM 2338 N N . ARG A 1 285 ? 0.310 -6.105 13.458 1.00 86.75 285 ARG A N 1
ATOM 2339 C CA . ARG A 1 285 ? 0.613 -7.011 12.335 1.00 86.75 285 ARG A CA 1
ATOM 2340 C C . ARG A 1 285 ? 0.256 -6.486 10.950 1.00 86.75 285 ARG A C 1
ATOM 2342 O O . ARG A 1 285 ? -0.856 -6.070 10.647 1.00 86.75 285 ARG A O 1
ATOM 2349 N N . VAL A 1 286 ? 1.203 -6.647 10.036 1.00 88.94 286 VAL A N 1
ATOM 2350 C CA . VAL A 1 286 ? 0.972 -6.513 8.597 1.00 88.94 286 VAL A CA 1
ATOM 2351 C C . VAL A 1 286 ? 1.479 -7.761 7.912 1.00 88.94 286 VAL A C 1
ATOM 2353 O O . VAL A 1 286 ? 2.568 -8.257 8.207 1.00 88.94 286 VAL A O 1
ATOM 2356 N N . CYS A 1 287 ? 0.670 -8.266 6.996 1.00 89.31 287 CYS A N 1
ATOM 2357 C CA . CYS A 1 287 ? 0.901 -9.526 6.325 1.00 89.31 287 CYS A CA 1
ATOM 2358 C C . CYS A 1 287 ? 0.882 -9.289 4.828 1.00 89.31 287 CYS A C 1
ATOM 2360 O O . CYS A 1 287 ? 0.109 -8.478 4.320 1.00 89.31 287 CYS A O 1
ATOM 2362 N N . LEU A 1 288 ? 1.755 -9.982 4.123 1.00 89.69 288 LEU A N 1
ATOM 2363 C CA . LEU A 1 288 ? 1.965 -9.765 2.710 1.00 89.69 288 LEU A CA 1
ATOM 2364 C C . LEU A 1 288 ? 2.167 -11.092 2.023 1.00 89.69 288 LEU A C 1
ATOM 2366 O O . LEU A 1 288 ? 3.022 -11.879 2.414 1.00 89.69 288 LEU A O 1
ATOM 2370 N N . GLN A 1 289 ? 1.431 -11.276 0.948 1.00 89.62 289 GLN A N 1
ATOM 2371 C CA . GLN A 1 289 ? 1.679 -12.300 -0.034 1.00 89.62 289 GLN A CA 1
ATOM 2372 C C . GLN A 1 289 ? 2.033 -11.623 -1.351 1.00 89.62 289 GLN A C 1
ATOM 2374 O O . GLN A 1 289 ? 1.268 -10.805 -1.853 1.00 89.62 289 GLN A O 1
ATOM 2379 N N . VAL A 1 290 ? 3.189 -11.957 -1.916 1.00 88.00 290 VAL A N 1
ATOM 2380 C CA . VAL A 1 290 ? 3.590 -11.498 -3.252 1.00 88.00 290 VAL A CA 1
ATOM 2381 C C . VAL A 1 290 ? 3.835 -12.710 -4.128 1.00 88.00 290 VAL A C 1
ATOM 2383 O O . VAL A 1 290 ? 4.661 -13.562 -3.807 1.00 88.00 290 VAL A O 1
ATOM 2386 N N . GLY A 1 291 ? 3.116 -12.783 -5.241 1.00 84.81 291 GLY A N 1
ATOM 2387 C CA . GLY A 1 291 ? 3.366 -13.708 -6.334 1.00 84.81 291 GLY A CA 1
ATOM 2388 C C . GLY A 1 291 ? 3.893 -12.956 -7.550 1.00 84.81 291 GLY A C 1
ATOM 2389 O O . GLY A 1 291 ? 3.339 -11.932 -7.943 1.00 84.81 291 GLY A O 1
ATOM 2390 N N . LEU A 1 292 ? 4.958 -13.472 -8.160 1.00 76.44 292 LEU A N 1
ATOM 2391 C CA . LEU A 1 292 ? 5.414 -13.018 -9.484 1.00 76.44 292 LEU A CA 1
ATOM 2392 C C . LEU A 1 292 ? 4.806 -13.880 -10.602 1.00 76.44 292 LEU A C 1
ATOM 2394 O O . LEU A 1 292 ? 4.684 -13.444 -11.740 1.00 76.44 292 LEU A O 1
ATOM 2398 N N . ASN A 1 293 ? 4.398 -15.108 -10.268 1.00 68.00 293 ASN A N 1
ATOM 2399 C CA . ASN A 1 293 ? 3.702 -16.046 -11.142 1.00 68.00 293 ASN A CA 1
ATOM 2400 C C . ASN A 1 293 ? 2.753 -16.939 -10.320 1.00 68.00 293 ASN A C 1
ATOM 2402 O O . ASN A 1 293 ? 2.826 -16.973 -9.091 1.00 68.00 293 ASN A O 1
ATOM 2406 N N . ASP A 1 294 ? 1.889 -17.700 -10.996 1.00 65.62 294 ASP A N 1
ATOM 2407 C CA . ASP A 1 294 ? 0.872 -18.548 -10.347 1.00 65.62 294 ASP A CA 1
ATOM 2408 C C . ASP A 1 294 ? 1.455 -19.679 -9.481 1.00 65.62 294 ASP A C 1
ATOM 2410 O O . ASP A 1 294 ? 0.744 -20.295 -8.683 1.00 65.62 294 ASP A O 1
ATOM 2414 N N . ARG A 1 295 ? 2.754 -19.967 -9.629 1.00 65.06 295 ARG A N 1
ATOM 2415 C CA . ARG A 1 295 ? 3.417 -21.122 -9.015 1.00 65.06 295 ARG A CA 1
ATOM 2416 C C . ARG A 1 295 ? 4.171 -20.790 -7.732 1.00 65.06 295 ARG A C 1
ATOM 2418 O O . ARG A 1 295 ? 4.372 -21.693 -6.926 1.00 65.06 295 ARG A O 1
ATOM 2425 N N . LYS A 1 296 ? 4.618 -19.545 -7.536 1.00 69.38 296 LYS A N 1
ATOM 2426 C CA . LYS A 1 296 ? 5.474 -19.177 -6.399 1.00 69.38 296 LYS A CA 1
ATOM 2427 C C . LYS A 1 296 ? 5.005 -17.888 -5.733 1.00 69.38 296 LYS A C 1
ATOM 2429 O O . LYS A 1 296 ? 5.047 -16.807 -6.316 1.00 69.38 296 LYS A O 1
ATOM 2434 N N . THR A 1 297 ? 4.589 -18.032 -4.479 1.00 76.69 297 THR A N 1
ATOM 2435 C CA . THR A 1 297 ? 4.141 -16.952 -3.597 1.00 76.69 297 THR A CA 1
ATOM 2436 C C . THR A 1 297 ? 5.072 -16.858 -2.396 1.00 76.69 297 THR A C 1
ATOM 2438 O O . THR A 1 297 ? 5.318 -17.870 -1.741 1.00 76.69 297 THR A O 1
ATOM 2441 N N . LEU A 1 298 ? 5.560 -15.661 -2.084 1.00 82.62 298 LEU A N 1
ATOM 2442 C CA . LEU A 1 298 ? 6.244 -15.376 -0.826 1.00 82.62 298 LEU A CA 1
ATOM 2443 C C . LEU A 1 298 ? 5.233 -14.830 0.181 1.00 82.62 298 LEU A C 1
ATOM 2445 O O . LEU A 1 298 ? 4.515 -13.889 -0.146 1.00 82.62 298 LEU A O 1
ATOM 2449 N N . ASN A 1 299 ? 5.232 -15.376 1.397 1.00 83.56 299 ASN A N 1
ATOM 2450 C CA . ASN A 1 299 ? 4.389 -14.926 2.499 1.00 83.56 299 ASN A CA 1
ATOM 2451 C C . ASN A 1 299 ? 5.254 -14.321 3.619 1.00 83.56 299 ASN A C 1
ATOM 2453 O O . ASN A 1 299 ? 6.117 -14.995 4.183 1.00 83.56 299 ASN A O 1
ATOM 2457 N N . LEU A 1 300 ? 5.004 -13.062 3.971 1.00 83.75 300 LEU A N 1
ATOM 2458 C CA . LEU A 1 300 ? 5.724 -12.312 5.000 1.00 83.75 300 LEU A CA 1
ATOM 2459 C C . LEU A 1 300 ? 4.758 -11.801 6.067 1.00 83.75 300 LEU A C 1
ATOM 2461 O O . LEU A 1 300 ? 3.656 -11.356 5.746 1.00 83.75 300 LEU A O 1
ATOM 2465 N N . ILE A 1 301 ? 5.193 -11.820 7.329 1.00 84.94 301 ILE A N 1
ATOM 2466 C CA . ILE A 1 301 ? 4.472 -11.205 8.452 1.00 84.94 301 ILE A CA 1
ATOM 2467 C C . ILE A 1 301 ? 5.429 -10.310 9.232 1.00 84.94 301 ILE A C 1
ATOM 2469 O O . ILE A 1 301 ? 6.489 -10.757 9.673 1.00 84.94 301 ILE A O 1
ATOM 2473 N N . CYS A 1 302 ? 5.012 -9.069 9.464 1.00 83.31 302 CYS A N 1
ATOM 2474 C CA . CYS A 1 302 ? 5.700 -8.097 10.303 1.00 83.31 302 CYS A CA 1
ATOM 2475 C C . CYS A 1 302 ? 4.841 -7.746 11.520 1.00 83.31 302 CYS A C 1
ATOM 2477 O O . CYS A 1 302 ? 3.693 -7.365 11.334 1.00 83.31 302 CYS A O 1
ATOM 2479 N N . GLN A 1 303 ? 5.393 -7.855 12.736 1.00 82.12 303 GLN A N 1
ATOM 2480 C CA . GLN A 1 303 ? 4.686 -7.669 14.022 1.00 82.12 303 GLN A CA 1
ATOM 2481 C C . GLN A 1 303 ? 5.232 -6.473 14.831 1.00 82.12 303 GLN A C 1
ATOM 2483 O O . GLN A 1 303 ? 5.486 -6.578 16.026 1.00 82.12 303 GLN A O 1
ATOM 2488 N N . MET A 1 304 ? 5.538 -5.360 14.162 1.00 77.00 304 MET A N 1
ATOM 2489 C CA . MET A 1 304 ? 6.276 -4.233 14.762 1.00 77.00 304 MET A CA 1
ATOM 2490 C C . MET A 1 304 ? 5.547 -2.892 14.652 1.00 77.00 304 MET A C 1
ATOM 2492 O O . MET A 1 304 ? 6.106 -1.854 15.021 1.00 77.00 304 MET A O 1
ATOM 2496 N N . TYR A 1 305 ? 4.324 -2.892 14.127 1.00 80.38 305 TYR A N 1
ATOM 2497 C CA . TYR A 1 305 ? 3.606 -1.664 13.820 1.00 80.38 305 TYR A CA 1
ATOM 2498 C C . TYR A 1 305 ? 2.849 -1.112 15.033 1.00 80.38 305 TYR A C 1
ATOM 2500 O O . TYR A 1 305 ? 2.367 -1.855 15.875 1.00 80.38 305 TYR A O 1
ATOM 2508 N N . MET A 1 306 ? 2.737 0.212 15.136 1.00 81.75 306 MET A N 1
ATOM 2509 C CA . MET A 1 306 ? 1.943 0.854 16.192 1.00 81.75 306 MET A CA 1
ATOM 2510 C C . MET A 1 306 ? 0.451 0.770 15.862 1.00 81.75 306 MET A C 1
ATOM 2512 O O . MET A 1 306 ? 0.090 1.246 14.780 1.00 81.75 306 MET A O 1
ATOM 2516 N N . PRO A 1 307 ? -0.412 0.252 16.758 1.00 85.38 307 PRO A N 1
ATOM 2517 C CA . PRO A 1 307 ? -1.853 0.230 16.526 1.00 85.38 307 PRO A CA 1
ATOM 2518 C C . PRO A 1 307 ? -2.399 1.604 16.139 1.00 85.38 307 PRO A C 1
ATOM 2520 O O . PRO A 1 307 ? -1.935 2.631 16.642 1.00 85.38 307 PRO A O 1
ATOM 2523 N N . ILE A 1 308 ? -3.385 1.620 15.245 1.00 86.06 308 ILE A N 1
ATOM 2524 C CA . ILE A 1 308 ? -4.039 2.846 14.786 1.00 86.06 308 ILE A CA 1
ATOM 2525 C C . ILE A 1 308 ? -5.548 2.743 14.999 1.00 86.06 308 ILE A C 1
ATOM 2527 O O . ILE A 1 308 ? -6.168 1.732 14.675 1.00 86.06 308 ILE A O 1
ATOM 2531 N N . PHE A 1 309 ? -6.131 3.790 15.580 1.00 88.62 309 PHE A N 1
ATOM 2532 C CA . PHE A 1 309 ? -7.559 3.824 15.921 1.00 88.62 309 PHE A CA 1
ATOM 2533 C C . PHE A 1 309 ? -8.360 4.782 15.050 1.00 88.62 309 PHE A C 1
ATOM 2535 O O . PHE A 1 309 ? -9.583 4.696 15.020 1.00 88.62 309 PHE A O 1
ATOM 2542 N N . ASP A 1 310 ? -7.678 5.667 14.330 1.00 88.69 310 ASP A N 1
ATOM 2543 C CA . ASP A 1 310 ? -8.325 6.602 13.422 1.00 88.69 310 ASP A CA 1
ATOM 2544 C C . ASP A 1 310 ? -8.616 5.943 12.078 1.00 88.69 310 ASP A C 1
ATOM 2546 O O . ASP A 1 310 ? -7.946 4.990 11.670 1.00 88.69 310 ASP A O 1
ATOM 2550 N N . ALA A 1 311 ? -9.584 6.506 11.359 1.00 90.06 311 ALA A N 1
ATOM 2551 C CA . ALA A 1 311 ? -9.827 6.140 9.977 1.00 90.06 311 ALA A CA 1
ATOM 2552 C C . ALA A 1 311 ? -8.606 6.485 9.107 1.00 90.06 311 ALA A C 1
ATOM 2554 O O . ALA A 1 311 ? -8.002 7.554 9.234 1.00 90.06 311 ALA A O 1
ATOM 2555 N N . THR A 1 312 ? -8.246 5.573 8.209 1.00 91.69 312 THR A N 1
ATOM 2556 C CA . THR A 1 312 ? -7.058 5.677 7.364 1.00 91.69 312 THR A CA 1
ATOM 2557 C C . THR A 1 312 ? -7.416 5.640 5.887 1.00 91.69 312 THR A C 1
ATOM 2559 O O . THR A 1 312 ? -8.466 5.148 5.480 1.00 91.69 312 THR A O 1
ATOM 2562 N N . LYS A 1 313 ? -6.525 6.169 5.054 1.00 93.25 313 LYS A N 1
ATOM 2563 C CA . LYS A 1 313 ? -6.571 6.052 3.596 1.00 93.25 313 LYS A CA 1
ATOM 2564 C C . LYS A 1 313 ? -5.444 5.152 3.115 1.00 93.25 313 LYS A C 1
ATOM 2566 O O . LYS A 1 313 ? -4.400 5.042 3.765 1.00 93.25 313 LYS A O 1
ATOM 2571 N N . VAL A 1 314 ? -5.656 4.543 1.949 1.00 94.31 314 VAL A N 1
ATOM 2572 C CA . VAL A 1 314 ? -4.628 3.759 1.265 1.00 94.31 314 VAL A CA 1
ATOM 2573 C C . VAL A 1 314 ? -4.013 4.603 0.158 1.00 94.31 314 VAL A C 1
ATOM 2575 O O . VAL A 1 314 ? -4.729 5.228 -0.629 1.00 94.31 314 VAL A O 1
ATOM 2578 N N . LEU A 1 315 ? -2.684 4.666 0.119 1.00 95.25 315 LEU A N 1
ATOM 2579 C CA . LEU A 1 315 ? -1.946 5.401 -0.902 1.00 95.25 315 LEU A CA 1
ATOM 2580 C C . LEU A 1 315 ? -1.043 4.455 -1.682 1.00 95.25 315 LEU A C 1
ATOM 2582 O O . LEU A 1 315 ? -0.483 3.511 -1.124 1.00 95.25 315 LEU A O 1
ATOM 2586 N N . PHE A 1 316 ? -0.860 4.766 -2.961 1.00 95.56 316 PHE A N 1
ATOM 2587 C CA . PHE A 1 316 ? 0.039 4.062 -3.864 1.00 95.56 316 PHE A CA 1
ATOM 2588 C C . PHE A 1 316 ? 0.966 5.067 -4.531 1.00 95.56 316 PHE A C 1
ATOM 2590 O O . PHE A 1 316 ? 0.491 6.053 -5.090 1.00 95.56 316 PHE A O 1
ATOM 2597 N N . ALA A 1 317 ? 2.277 4.837 -4.502 1.00 94.19 317 ALA A N 1
ATOM 2598 C CA . ALA A 1 317 ? 3.231 5.740 -5.142 1.00 94.19 317 ALA A CA 1
ATOM 2599 C C . ALA A 1 317 ? 4.244 5.004 -6.012 1.00 94.19 317 ALA A C 1
ATOM 2601 O O . ALA A 1 317 ? 4.637 3.874 -5.730 1.00 94.19 317 ALA A O 1
ATOM 2602 N N . GLY A 1 318 ? 4.699 5.670 -7.068 1.00 91.44 318 GLY A N 1
ATOM 2603 C CA . GLY A 1 318 ? 5.696 5.145 -7.995 1.00 91.44 318 GLY A CA 1
ATOM 2604 C C . GLY A 1 318 ? 6.936 6.027 -8.024 1.00 91.44 318 GLY A C 1
ATOM 2605 O O . GLY A 1 318 ? 6.840 7.213 -8.344 1.00 91.44 318 GLY A O 1
ATOM 2606 N N . LYS A 1 319 ? 8.120 5.461 -7.741 1.00 84.25 319 LYS A N 1
ATOM 2607 C CA . LYS A 1 319 ? 9.403 6.137 -8.012 1.00 84.25 319 LYS A CA 1
ATOM 2608 C C . LYS A 1 319 ? 9.945 5.674 -9.345 1.00 84.25 319 LYS A C 1
ATOM 2610 O O . LYS A 1 319 ? 10.130 4.481 -9.571 1.00 84.25 319 LYS A O 1
ATOM 2615 N N . THR A 1 320 ? 10.342 6.645 -10.150 1.00 74.56 320 THR A N 1
ATOM 2616 C CA . THR A 1 320 ? 11.289 6.442 -11.238 1.00 74.56 320 THR A CA 1
ATOM 2617 C C . THR A 1 320 ? 12.547 7.236 -10.924 1.00 74.56 320 THR A C 1
ATOM 2619 O O . THR A 1 320 ? 12.471 8.436 -10.660 1.00 74.56 320 THR A O 1
ATOM 2622 N N . LYS A 1 321 ? 13.710 6.578 -10.899 1.00 67.69 321 LYS A N 1
ATOM 2623 C CA . LYS A 1 321 ? 14.977 7.283 -10.702 1.00 67.69 321 LYS A CA 1
ATOM 2624 C C . LYS A 1 321 ? 15.269 8.114 -11.955 1.00 67.69 321 LYS A C 1
ATOM 2626 O O . LYS A 1 321 ? 15.563 7.560 -13.008 1.00 67.69 321 LYS A O 1
ATOM 2631 N N . LEU A 1 322 ? 15.176 9.438 -11.837 1.00 57.75 322 LEU A N 1
ATOM 2632 C CA . LEU A 1 322 ? 15.728 10.367 -12.822 1.00 57.75 322 LEU A CA 1
ATOM 2633 C C . LEU A 1 322 ? 17.248 10.368 -12.650 1.00 57.75 322 LEU A C 1
ATOM 2635 O O . LEU A 1 322 ? 17.797 11.159 -11.889 1.00 57.75 322 LEU A O 1
ATOM 2639 N N . PHE A 1 323 ? 17.940 9.433 -13.293 1.00 54.75 323 PHE A N 1
ATOM 2640 C CA . PHE A 1 323 ? 19.375 9.595 -13.476 1.00 54.75 323 PHE A CA 1
ATOM 2641 C C . PHE A 1 323 ? 19.619 10.652 -14.563 1.00 54.75 323 PHE A C 1
ATOM 2643 O O . PHE A 1 323 ? 19.228 10.476 -15.711 1.00 54.75 323 PHE A O 1
ATOM 2650 N N . SER A 1 324 ? 20.201 11.770 -14.123 1.00 44.97 324 SER A N 1
ATOM 2651 C CA . SER A 1 324 ? 21.219 12.598 -14.784 1.00 44.97 324 SER A CA 1
ATOM 2652 C C . SER A 1 324 ? 21.294 12.576 -16.320 1.00 44.97 324 SER A C 1
ATOM 2654 O O . SER A 1 324 ? 21.812 11.627 -16.893 1.00 44.97 324 SER A O 1
ATOM 2656 N N . SER A 1 325 ? 20.892 13.700 -16.928 1.00 45.97 325 SER A N 1
ATOM 2657 C CA . SER A 1 325 ? 21.410 14.366 -18.150 1.00 45.97 325 SER A CA 1
ATOM 2658 C C . SER A 1 325 ? 21.648 13.613 -19.471 1.00 45.97 325 SER A C 1
ATOM 2660 O O . SER A 1 325 ? 21.779 14.291 -20.490 1.00 45.97 325 SER A O 1
ATOM 2662 N N . SER A 1 326 ? 21.655 12.282 -19.545 1.00 45.44 326 SER A N 1
ATOM 2663 C CA . SER A 1 326 ? 21.739 11.595 -20.835 1.00 45.44 326 SER A CA 1
ATOM 2664 C C . SER A 1 326 ? 20.345 11.496 -21.452 1.00 45.44 326 SER A C 1
ATOM 2666 O O . SER A 1 326 ? 19.514 10.676 -21.054 1.00 45.44 326 SER A O 1
ATOM 2668 N N . PHE A 1 327 ? 20.093 12.367 -22.427 1.00 43.94 327 PHE A N 1
ATOM 2669 C CA . PHE A 1 327 ? 19.028 12.229 -23.412 1.00 43.94 327 PHE A CA 1
ATOM 2670 C C . PHE A 1 327 ? 19.067 10.801 -23.974 1.00 43.94 327 PHE A C 1
ATOM 2672 O O . PHE A 1 327 ? 19.990 10.481 -24.708 1.00 43.94 327 PHE A O 1
ATOM 2679 N N . ILE A 1 328 ? 18.128 9.945 -23.558 1.00 45.41 328 ILE A N 1
ATOM 2680 C CA . ILE A 1 328 ? 17.443 8.867 -24.303 1.00 45.41 328 ILE A CA 1
ATOM 2681 C C . ILE A 1 328 ? 16.778 7.943 -23.260 1.00 45.41 328 ILE A C 1
ATOM 2683 O O . ILE A 1 328 ? 17.398 7.084 -22.646 1.00 45.41 328 ILE A O 1
ATOM 2687 N N . GLY A 1 329 ? 15.486 8.197 -23.029 1.00 47.97 329 GLY A N 1
ATOM 2688 C CA . GLY A 1 329 ? 14.458 7.243 -22.592 1.00 47.97 329 GLY A CA 1
ATOM 2689 C C . GLY A 1 329 ? 14.815 6.113 -21.620 1.00 47.97 329 GLY A C 1
ATOM 2690 O O . GLY A 1 329 ? 14.569 4.959 -21.962 1.00 47.97 329 GLY A O 1
ATOM 2691 N N . SER A 1 330 ? 15.271 6.391 -20.391 1.00 50.34 330 SER A N 1
ATOM 2692 C CA . SER A 1 330 ? 15.280 5.339 -19.364 1.00 50.34 330 SER A CA 1
ATOM 2693 C C . SER A 1 330 ? 13.833 4.935 -19.033 1.00 50.34 330 SER A C 1
ATOM 2695 O O . SER A 1 330 ? 13.081 5.663 -18.382 1.00 50.34 330 SER A O 1
ATOM 2697 N N . GLY A 1 331 ? 13.410 3.782 -19.560 1.00 59.88 331 GLY A N 1
ATOM 2698 C CA . GLY A 1 331 ? 12.047 3.230 -19.517 1.00 59.88 331 GLY A CA 1
ATOM 2699 C C . GLY A 1 331 ? 11.573 2.768 -18.136 1.00 59.88 331 GLY A C 1
ATOM 2700 O O . GLY A 1 331 ? 10.731 1.883 -18.036 1.00 59.88 331 GLY A O 1
ATOM 2701 N N . HIS A 1 332 ? 12.116 3.341 -17.066 1.00 84.50 332 HIS A N 1
ATOM 2702 C CA . HIS A 1 332 ? 11.725 3.053 -15.695 1.00 84.50 332 HIS A CA 1
ATOM 2703 C C . HIS A 1 332 ? 10.308 3.566 -15.441 1.00 84.50 332 HIS A C 1
ATOM 2705 O O . HIS A 1 332 ? 10.007 4.743 -15.650 1.00 84.50 332 HIS A O 1
ATOM 2711 N N . ALA A 1 333 ? 9.430 2.678 -14.999 1.00 88.56 333 ALA A N 1
ATOM 2712 C CA . ALA A 1 333 ? 8.022 2.984 -14.827 1.00 88.56 333 ALA A CA 1
ATOM 2713 C C . ALA A 1 333 ? 7.367 1.966 -13.900 1.00 88.56 333 ALA A C 1
ATOM 2715 O O . ALA A 1 333 ? 7.708 0.785 -13.920 1.00 88.56 333 ALA A O 1
ATOM 2716 N N . THR A 1 334 ? 6.378 2.423 -13.143 1.00 94.44 334 THR A N 1
ATOM 2717 C CA . THR A 1 334 ? 5.453 1.542 -12.436 1.00 94.44 334 THR A CA 1
ATOM 2718 C C . THR A 1 334 ? 4.093 1.661 -13.102 1.00 94.44 334 THR A C 1
ATOM 2720 O O . THR A 1 334 ? 3.556 2.764 -13.195 1.00 94.44 334 THR A O 1
ATOM 2723 N N . TYR A 1 335 ? 3.538 0.543 -13.557 1.00 96.12 335 TYR A N 1
ATOM 2724 C CA . TYR A 1 335 ? 2.164 0.480 -14.042 1.00 96.12 335 TYR A CA 1
ATOM 2725 C C . TYR A 1 335 ? 1.302 -0.254 -13.027 1.00 96.12 335 TYR A C 1
ATOM 2727 O O . TYR A 1 335 ? 1.559 -1.411 -12.698 1.00 96.12 335 TYR A O 1
ATOM 2735 N N . LEU A 1 336 ? 0.270 0.418 -12.541 1.00 97.06 336 LEU A N 1
ATOM 2736 C CA . LEU A 1 336 ? -0.737 -0.156 -11.666 1.00 97.06 336 LEU A CA 1
ATOM 2737 C C . LEU A 1 336 ? -1.884 -0.676 -12.531 1.00 97.06 336 LEU A C 1
ATOM 2739 O O . LEU A 1 336 ? -2.532 0.109 -13.216 1.00 97.06 336 LEU A O 1
ATOM 2743 N N . LYS A 1 337 ? -2.101 -1.992 -12.554 1.00 96.81 337 LYS A N 1
ATOM 2744 C CA . LYS A 1 337 ? -3.109 -2.629 -13.414 1.00 96.81 337 LYS A CA 1
ATOM 2745 C C . LYS A 1 337 ? -4.444 -2.731 -12.700 1.00 96.81 337 LYS A C 1
ATOM 2747 O O . LYS A 1 337 ? -5.426 -2.182 -13.170 1.00 96.81 337 LYS A O 1
ATOM 2752 N N . GLU A 1 338 ? -4.457 -3.371 -11.539 1.00 96.81 338 GLU A N 1
ATOM 2753 C CA . GLU A 1 338 ? -5.671 -3.570 -10.749 1.00 96.81 338 GLU A CA 1
ATOM 2754 C C . GLU A 1 338 ? -5.398 -3.244 -9.283 1.00 96.81 338 GLU A C 1
ATOM 2756 O O . GLU A 1 338 ? -4.336 -3.577 -8.751 1.00 96.81 338 GLU A O 1
ATOM 2761 N N . VAL A 1 339 ? -6.378 -2.635 -8.621 1.00 97.00 339 VAL A N 1
ATOM 2762 C CA . VAL A 1 339 ? -6.409 -2.443 -7.172 1.00 97.00 339 VAL A CA 1
ATOM 2763 C C . VAL A 1 339 ? -7.765 -2.868 -6.642 1.00 97.00 339 VAL A C 1
ATOM 2765 O O . VAL A 1 339 ? -8.800 -2.441 -7.142 1.00 97.00 339 VAL A O 1
ATOM 2768 N N . SER A 1 340 ? -7.770 -3.660 -5.577 1.00 96.12 340 SER A N 1
ATOM 2769 C CA . SER A 1 340 ? -8.962 -3.927 -4.785 1.00 96.12 340 SER A CA 1
ATOM 2770 C C . SER A 1 340 ? -8.648 -3.716 -3.313 1.00 96.12 340 SER A C 1
ATOM 2772 O O . SER A 1 340 ? -7.902 -4.497 -2.733 1.00 96.12 340 SER A O 1
ATOM 2774 N N . VAL A 1 341 ? -9.246 -2.701 -2.700 1.00 95.94 341 VAL A N 1
ATOM 2775 C CA . VAL A 1 341 ? -9.155 -2.436 -1.261 1.00 95.94 341 VAL A CA 1
ATOM 2776 C C . VAL A 1 341 ? -10.489 -2.783 -0.619 1.00 95.94 341 VAL A C 1
ATOM 2778 O O . VAL A 1 341 ? -11.532 -2.288 -1.040 1.00 95.94 341 VAL A O 1
ATOM 2781 N N . LYS A 1 342 ? -10.475 -3.648 0.388 1.00 94.38 342 LYS A N 1
ATOM 2782 C CA . LYS A 1 342 ? -11.677 -4.122 1.070 1.00 94.38 342 LYS A CA 1
ATOM 2783 C C . LYS A 1 342 ? -11.473 -4.098 2.577 1.00 94.38 342 LYS A C 1
ATOM 2785 O O . LYS A 1 342 ? -10.480 -4.627 3.071 1.00 94.38 342 LYS A O 1
ATOM 2790 N N . GLN A 1 343 ? -12.455 -3.572 3.301 1.00 93.50 343 GLN A N 1
ATOM 2791 C CA . GLN A 1 343 ? -12.551 -3.800 4.737 1.00 93.50 343 GLN A CA 1
ATOM 2792 C C . GLN A 1 343 ? -13.002 -5.246 5.007 1.00 93.50 343 GLN A C 1
ATOM 2794 O O . GLN A 1 343 ? -13.988 -5.720 4.437 1.00 93.50 343 GLN A O 1
ATOM 2799 N N . ILE A 1 344 ? -12.276 -5.956 5.865 1.00 92.44 344 ILE A N 1
ATOM 2800 C CA . ILE A 1 344 ? -12.588 -7.321 6.300 1.00 92.44 344 ILE A CA 1
ATOM 2801 C C . ILE A 1 344 ? -12.601 -7.393 7.827 1.00 92.44 344 ILE A C 1
ATOM 2803 O O . ILE A 1 344 ? -11.950 -6.590 8.501 1.00 92.44 344 ILE A O 1
ATOM 2807 N N . GLN A 1 345 ? -13.321 -8.367 8.385 1.00 90.50 345 GLN A N 1
ATOM 2808 C CA . GLN A 1 345 ? -13.219 -8.632 9.816 1.00 90.50 345 GLN A CA 1
ATOM 2809 C C . GLN A 1 345 ? -11.821 -9.160 10.140 1.00 90.50 345 GLN A C 1
ATOM 2811 O O . GLN A 1 345 ? -11.257 -9.964 9.394 1.00 90.50 345 GLN A O 1
ATOM 2816 N N . ARG A 1 346 ? -11.263 -8.746 11.281 1.00 86.81 346 ARG A N 1
ATOM 2817 C CA . ARG A 1 346 ? -9.908 -9.148 11.684 1.00 86.81 346 ARG A CA 1
ATOM 2818 C C . ARG A 1 346 ? -9.762 -10.667 11.811 1.00 86.81 346 ARG A C 1
ATOM 2820 O O . ARG A 1 346 ? -8.723 -11.207 11.459 1.00 86.81 346 ARG A O 1
ATOM 2827 N N . GLN A 1 347 ? -10.809 -11.367 12.240 1.00 83.12 347 GLN A N 1
ATOM 2828 C CA . GLN A 1 347 ? -10.821 -12.832 12.336 1.00 83.12 347 GLN A CA 1
ATOM 2829 C C . GLN A 1 347 ? -10.790 -13.550 10.980 1.00 83.12 347 GLN A C 1
ATOM 2831 O O . GLN A 1 347 ? -10.325 -14.688 10.893 1.00 83.12 347 GLN A O 1
ATOM 2836 N N . ASP A 1 348 ? -11.231 -12.884 9.912 1.00 81.88 348 ASP A N 1
ATOM 2837 C CA . ASP A 1 348 ? -11.188 -13.450 8.566 1.00 81.88 348 ASP A CA 1
ATOM 2838 C C . ASP A 1 348 ? -9.779 -13.398 7.974 1.00 81.88 348 ASP A C 1
ATOM 2840 O O . ASP A 1 348 ? -9.522 -14.095 7.004 1.00 81.88 348 ASP A O 1
ATOM 2844 N N . TYR A 1 349 ? -8.845 -12.660 8.584 1.00 72.50 349 TYR A N 1
ATOM 2845 C CA . TYR A 1 349 ? -7.437 -12.580 8.183 1.00 72.50 349 TYR A CA 1
ATOM 2846 C C . TYR A 1 349 ? -6.799 -13.951 7.881 1.00 72.50 349 TYR A C 1
ATOM 2848 O O . TYR A 1 349 ? -6.119 -14.106 6.870 1.00 72.50 349 TYR A O 1
ATOM 2856 N N . PHE A 1 350 ? -7.040 -14.958 8.729 1.00 63.81 350 PHE A N 1
ATOM 2857 C CA . PHE A 1 350 ? -6.515 -16.315 8.518 1.00 63.81 350 PHE A CA 1
ATOM 2858 C C . PHE A 1 350 ? -7.346 -17.134 7.523 1.00 63.81 350 PHE A C 1
ATOM 2860 O O . PHE A 1 350 ? -6.856 -18.110 6.964 1.00 63.81 350 PHE A O 1
ATOM 2867 N N . LYS A 1 351 ? -8.606 -16.747 7.298 1.00 67.38 351 LYS A N 1
ATOM 2868 C CA . LYS A 1 351 ? -9.539 -17.435 6.397 1.00 67.38 351 LYS A CA 1
ATOM 2869 C C . LYS A 1 351 ? -9.459 -16.922 4.962 1.00 67.38 351 LYS A C 1
ATOM 2871 O O . LYS A 1 351 ? -9.760 -17.674 4.043 1.00 67.38 351 LYS A O 1
ATOM 2876 N N . THR A 1 352 ? -9.057 -15.666 4.747 1.00 60.62 352 THR A N 1
ATOM 2877 C CA . THR A 1 352 ? -9.029 -15.009 3.428 1.00 60.62 352 THR A CA 1
ATOM 2878 C C . THR A 1 352 ? -7.956 -15.543 2.479 1.00 60.62 352 THR A C 1
ATOM 2880 O O . THR A 1 352 ? -7.819 -15.032 1.371 1.00 60.62 352 THR A O 1
ATOM 2883 N N . GLY A 1 353 ? -7.252 -16.616 2.843 1.00 53.09 353 GLY A N 1
ATOM 2884 C CA . GLY A 1 353 ? -6.499 -17.392 1.867 1.00 53.09 353 GLY A CA 1
ATOM 2885 C C . GLY A 1 353 ? -5.099 -16.864 1.589 1.00 53.09 353 GLY A C 1
ATOM 2886 O O . GLY A 1 353 ? -4.595 -17.062 0.483 1.00 53.09 353 GLY A O 1
ATOM 2887 N N . LEU A 1 354 ? -4.421 -16.285 2.591 1.00 63.44 354 LEU A N 1
ATOM 2888 C CA . LEU A 1 354 ? -2.962 -16.399 2.614 1.00 63.44 354 LEU A CA 1
ATOM 2889 C C . LEU A 1 354 ? -2.660 -17.901 2.637 1.00 63.44 354 LEU A C 1
ATOM 2891 O O . LEU A 1 354 ? -2.793 -18.538 3.679 1.00 63.44 354 LEU A O 1
ATOM 2895 N N . LYS A 1 355 ? -2.401 -18.467 1.448 1.00 61.84 355 LYS A N 1
ATOM 2896 C CA . LYS A 1 355 ? -2.197 -19.906 1.237 1.00 61.84 355 LYS A CA 1
ATOM 2897 C C . LYS A 1 355 ? -1.328 -20.463 2.359 1.00 61.84 355 LYS A C 1
ATOM 2899 O O . LYS A 1 355 ? -0.285 -19.868 2.640 1.00 61.84 355 LYS A O 1
ATOM 2904 N N . GLU A 1 356 ? -1.762 -21.576 2.956 1.00 51.84 356 GLU A N 1
ATOM 2905 C CA . GLU A 1 356 ? -0.979 -22.327 3.937 1.00 51.84 356 GLU A CA 1
ATOM 2906 C C . GLU A 1 356 ? 0.450 -22.473 3.411 1.00 51.84 356 GLU A C 1
ATOM 2908 O O . GLU A 1 356 ? 0.719 -23.120 2.401 1.00 51.84 356 GLU A O 1
ATOM 2913 N N . GLY A 1 357 ? 1.360 -21.758 4.047 1.00 57.81 357 GLY A N 1
ATOM 2914 C CA . GLY A 1 357 ? 2.740 -21.642 3.633 1.00 57.81 357 GLY A CA 1
ATOM 2915 C C . GLY A 1 357 ? 3.525 -21.094 4.804 1.00 57.81 357 GLY A C 1
ATOM 2916 O O . GLY A 1 357 ? 2.977 -20.380 5.646 1.00 57.81 357 GLY A O 1
ATOM 2917 N N . HIS A 1 358 ? 4.801 -21.453 4.885 1.00 59.16 358 HIS A N 1
ATOM 2918 C CA . HIS A 1 358 ? 5.676 -20.934 5.924 1.00 59.16 358 HIS A CA 1
ATOM 2919 C C . HIS A 1 358 ? 5.706 -19.407 5.843 1.00 59.16 358 HIS A C 1
ATOM 2921 O O . HIS A 1 358 ? 6.235 -18.831 4.895 1.00 59.16 358 HIS A O 1
ATOM 2927 N N . PHE A 1 359 ? 5.101 -18.753 6.833 1.00 66.56 359 PHE A N 1
ATOM 2928 C CA . PHE A 1 359 ? 5.273 -17.326 7.024 1.00 66.56 359 PHE A CA 1
ATOM 2929 C C . PHE A 1 359 ? 6.654 -17.106 7.598 1.00 66.56 359 PHE A C 1
ATOM 2931 O O . PHE A 1 359 ? 6.957 -17.537 8.713 1.00 66.56 359 PHE A O 1
ATOM 2938 N N . GLU A 1 360 ? 7.490 -16.403 6.852 1.00 64.00 360 GLU A N 1
ATOM 2939 C CA . GLU A 1 360 ? 8.715 -15.913 7.437 1.00 64.00 360 GLU A CA 1
ATOM 2940 C C . GLU A 1 360 ? 8.382 -14.684 8.280 1.00 64.00 360 GLU A C 1
ATOM 2942 O O . GLU A 1 360 ? 8.168 -13.581 7.757 1.00 64.00 360 GLU A O 1
ATOM 2947 N N . CYS A 1 361 ? 8.361 -14.870 9.597 1.00 63.53 361 CYS A N 1
ATOM 2948 C CA . CYS A 1 361 ? 8.308 -13.756 10.528 1.00 63.53 361 CYS A CA 1
ATOM 2949 C C . CYS A 1 361 ? 9.483 -12.803 10.266 1.00 63.53 361 CYS A C 1
ATOM 2951 O O . CYS A 1 361 ? 10.584 -13.214 9.877 1.00 63.53 361 CYS A O 1
ATOM 2953 N N . CYS A 1 362 ? 9.261 -11.510 10.482 1.00 59.47 362 CYS A N 1
ATOM 2954 C CA . CYS A 1 362 ? 10.345 -10.567 10.725 1.00 59.47 362 CYS A CA 1
ATOM 2955 C C . CYS A 1 362 ? 11.033 -10.960 12.039 1.00 59.47 362 CYS A C 1
ATOM 2957 O O . CYS A 1 362 ? 10.712 -10.420 13.094 1.00 59.47 362 CYS A O 1
ATOM 2959 N N . ASN A 1 363 ? 11.928 -11.952 11.988 1.00 45.25 363 ASN A N 1
ATOM 2960 C CA . ASN A 1 363 ? 12.819 -12.231 13.103 1.00 45.25 363 ASN A CA 1
ATOM 2961 C C . ASN A 1 363 ? 13.733 -11.015 13.258 1.00 45.25 363 ASN A C 1
ATOM 2963 O O . ASN A 1 363 ? 14.334 -10.541 12.296 1.00 45.25 363 ASN A O 1
ATOM 2967 N N . THR A 1 364 ? 13.732 -10.480 14.471 1.00 44.06 364 THR A N 1
ATOM 2968 C CA . THR A 1 364 ? 14.467 -9.294 14.903 1.00 44.06 364 THR A CA 1
ATOM 2969 C C . THR A 1 364 ? 15.957 -9.438 14.597 1.00 44.06 364 THR A C 1
ATOM 2971 O O . THR A 1 364 ? 16.553 -10.429 15.020 1.00 44.06 364 THR A O 1
ATOM 2974 N N . PHE A 1 365 ? 16.525 -8.467 13.872 1.00 35.88 365 PHE A N 1
ATOM 2975 C CA . PHE A 1 365 ? 17.974 -8.262 13.788 1.00 35.88 365 PHE A CA 1
ATOM 2976 C C . PHE A 1 365 ? 18.532 -7.744 15.111 1.00 35.88 365 PHE A C 1
ATOM 2978 O O . PHE A 1 365 ? 17.830 -6.925 15.756 1.00 35.88 365 PHE A O 1
#

Secondary structure (DSSP, 8-state):
---------------------------------HHHHHHHHHHHHHHHHHHHHHHHHHHHHHHHHHHHTT-EEEEETT-GGGGSS-EEEEEEEE--S-SSS---EE-S--EEEEPP-BTTBEEESSEEEEESS-EE-SSEEEEEEEEEEEETT-EEEEEEEE-TT--TT----EEEEPTTSS-EEEEEEEEEE--------------S--------HHHHHHHHHHHHHT-PPPPEEEEEEEEEEE------TTTSS-TT-HHHHHHH--EEEEEEEEEE-SSS-EEEEEEEETTEEEEEEE--PPP--SEEEEEEEEE----SS--S----EEEEEEEEEEEEEGGGGGTS---S---EE----

Radius of gyration: 26.68 Å; chains: 1; bounding box: 55×83×72 Å

Sequence (365 aa):
MLNLLNLVNQEGRSRKRINDLGSQRVTNFGQTSASESLMIEHKRRLQDPLRLQKENFELWNQEDFEQTKGNILKQDFTNQESNEENLWEYANFNPGGSYECPSPQIINSWTTSKLTGTNRGLLIRSQIIKTIKTFTLRTMAVSINVKGRLYGNSMFWIFTRVRDNIETSKPICILKKMPDSQRIFCIFGQMVEKISTVSQGNTNRQQDVESAYEDTVEDQDRMKYLLKSNQVPGEMQFKFFKNQEIPEFFYNLDTDQYLKQPQQKAQQEDFVDFNMVLIDNGDDRVCLQVGLNDRKTLNLICQMYMPIFDATKVLFAGKTKLFSSSFIGSGHATYLKEVSVKQIQRQDYFKTGLKEGHFECCNTF

pLDDT: mean 73.65, std 18.98, range [33.72, 97.06]